Protein AF-A0A7Y2CQS2-F1 (afdb_monomer_lite)

Structure (mmCIF, N/CA/C/O backbone):
data_AF-A0A7Y2CQS2-F1
#
_entry.id   AF-A0A7Y2CQS2-F1
#
loop_
_atom_site.group_PDB
_atom_site.id
_atom_site.type_symbol
_atom_site.label_atom_id
_atom_site.label_alt_id
_atom_site.label_comp_id
_atom_site.label_asym_id
_atom_site.label_entity_id
_atom_site.label_seq_id
_atom_site.pdbx_PDB_ins_code
_atom_site.Cartn_x
_atom_site.Cartn_y
_atom_site.Cartn_z
_atom_site.occupancy
_atom_site.B_iso_or_equiv
_atom_site.auth_seq_id
_atom_site.auth_comp_id
_atom_site.auth_asym_id
_atom_site.auth_atom_id
_atom_site.pdbx_PDB_model_num
ATOM 1 N N . MET A 1 1 ? -44.447 -5.968 -53.934 1.00 40.19 1 MET A N 1
ATOM 2 C CA . MET A 1 1 ? -44.134 -6.907 -52.836 1.00 40.19 1 MET A CA 1
ATOM 3 C C . MET A 1 1 ? -42.682 -6.724 -52.415 1.00 40.19 1 MET A C 1
ATOM 5 O O . MET A 1 1 ? -41.789 -7.008 -53.199 1.00 40.19 1 MET A O 1
ATOM 9 N N . ARG A 1 2 ? -42.449 -6.184 -51.216 1.00 31.78 2 ARG A N 1
ATOM 10 C CA . ARG A 1 2 ? -41.145 -6.139 -50.532 1.00 31.78 2 ARG A CA 1
ATOM 11 C C . ARG A 1 2 ? -41.402 -6.533 -49.073 1.00 31.78 2 ARG A C 1
ATOM 13 O O . ARG A 1 2 ? -42.357 -5.999 -48.509 1.00 31.78 2 ARG A O 1
ATOM 20 N N . PRO A 1 3 ? -40.631 -7.456 -48.479 1.00 36.16 3 PRO A N 1
ATOM 21 C CA . PRO A 1 3 ? -40.880 -7.896 -47.116 1.00 36.16 3 PRO A CA 1
ATOM 22 C C . PRO A 1 3 ? -40.373 -6.872 -46.094 1.00 36.16 3 PRO A C 1
ATOM 24 O O . PRO A 1 3 ? -39.322 -6.251 -46.265 1.00 36.16 3 PRO A O 1
ATOM 27 N N . GLN A 1 4 ? -41.149 -6.729 -45.020 1.00 36.12 4 GLN A N 1
ATOM 28 C CA . GLN A 1 4 ? -40.742 -6.126 -43.758 1.00 36.12 4 GLN A CA 1
ATOM 29 C C . GLN A 1 4 ? -39.679 -7.008 -43.088 1.00 36.12 4 GLN A C 1
ATOM 31 O O . GLN A 1 4 ? -39.907 -8.193 -42.871 1.00 36.12 4 GLN A O 1
ATOM 36 N N . LEU A 1 5 ? -38.559 -6.410 -42.683 1.00 34.59 5 LEU A N 1
ATOM 37 C CA . LEU A 1 5 ? -37.755 -6.890 -41.557 1.00 34.59 5 LEU A CA 1
ATOM 38 C C . LEU A 1 5 ? -37.603 -5.728 -40.574 1.00 34.59 5 LEU A C 1
ATOM 40 O O . LEU A 1 5 ? -36.640 -4.962 -40.576 1.00 34.59 5 LEU A O 1
ATOM 44 N N . SER A 1 6 ? -38.656 -5.569 -39.778 1.00 35.66 6 SER A N 1
ATOM 45 C CA . SER A 1 6 ? -38.671 -4.837 -38.520 1.00 35.66 6 SER A CA 1
ATOM 46 C C . SER A 1 6 ? -38.000 -5.668 -37.429 1.00 35.66 6 SER A C 1
ATOM 48 O O . SER A 1 6 ? -38.284 -6.853 -37.300 1.00 35.66 6 SER A O 1
ATOM 50 N N . GLY A 1 7 ? -37.217 -5.006 -36.580 1.00 39.72 7 GLY A N 1
ATOM 51 C CA . GLY A 1 7 ? -36.779 -5.552 -35.296 1.00 39.72 7 GLY A CA 1
ATOM 52 C C . GLY A 1 7 ? -35.374 -6.144 -35.344 1.00 39.72 7 GLY A C 1
ATOM 53 O O . GLY A 1 7 ? -35.138 -7.106 -36.051 1.00 39.72 7 GLY A O 1
ATOM 54 N N . ILE A 1 8 ? -34.463 -5.520 -34.585 1.00 37.53 8 ILE A N 1
ATOM 55 C CA . ILE A 1 8 ? -33.151 -5.991 -34.066 1.00 37.53 8 ILE A CA 1
ATOM 56 C C . ILE A 1 8 ? -32.064 -4.898 -34.147 1.00 37.53 8 ILE A C 1
ATOM 58 O O . ILE A 1 8 ? -31.095 -4.942 -33.402 1.00 37.53 8 ILE A O 1
ATOM 62 N N . ARG A 1 9 ? -32.240 -3.807 -34.909 1.00 36.44 9 ARG A N 1
ATOM 63 C CA . ARG A 1 9 ? -31.242 -2.705 -34.953 1.00 36.44 9 ARG A CA 1
ATOM 64 C C . ARG A 1 9 ? -31.532 -1.473 -34.079 1.00 36.44 9 ARG A C 1
ATOM 66 O O . ARG A 1 9 ? -30.945 -0.420 -34.309 1.00 36.44 9 ARG A O 1
ATOM 73 N N . ARG A 1 10 ? -32.408 -1.566 -33.069 1.00 35.88 10 ARG A N 1
ATOM 74 C CA . ARG A 1 10 ? -32.739 -0.421 -32.184 1.00 35.88 10 ARG A CA 1
ATOM 75 C C . ARG A 1 10 ? -32.385 -0.572 -30.698 1.00 35.88 10 ARG A C 1
ATOM 77 O O . ARG A 1 10 ? -32.514 0.416 -29.988 1.00 35.88 10 ARG A O 1
ATOM 84 N N . SER A 1 11 ? -31.873 -1.710 -30.226 1.00 41.50 11 SER A N 1
ATOM 85 C CA . SER A 1 11 ? -31.517 -1.877 -28.800 1.00 41.50 11 SER A CA 1
ATOM 86 C C . SER A 1 11 ? -30.053 -1.567 -28.456 1.00 41.50 11 SER A C 1
ATOM 88 O O . SER A 1 11 ? -29.766 -1.239 -27.311 1.00 41.50 11 SER A O 1
ATOM 90 N N . ALA A 1 12 ? -29.123 -1.587 -29.418 1.00 35.59 12 ALA A N 1
ATOM 91 C CA . ALA A 1 12 ? -27.702 -1.342 -29.127 1.00 35.59 12 ALA A CA 1
ATOM 92 C C . ALA A 1 12 ? -27.314 0.154 -29.114 1.00 35.59 12 ALA A C 1
ATOM 94 O O . ALA A 1 12 ? -26.410 0.562 -28.391 1.00 35.59 12 ALA A O 1
ATOM 95 N N . LEU A 1 13 ? -28.029 1.001 -29.868 1.00 34.81 13 LEU A N 1
ATOM 96 C CA . LEU A 1 13 ? -27.710 2.432 -30.008 1.00 34.81 13 LEU A CA 1
ATOM 97 C C . LEU A 1 13 ? -28.415 3.344 -28.986 1.00 34.81 13 LEU A C 1
ATOM 99 O O . LEU A 1 13 ? -28.002 4.493 -28.824 1.00 34.81 13 LEU A O 1
ATOM 103 N N . SER A 1 14 ? -29.442 2.866 -28.267 1.00 34.31 14 SER A N 1
ATOM 104 C CA . SER A 1 14 ? -30.034 3.625 -27.150 1.00 34.31 14 SER A CA 1
ATOM 105 C C . SER A 1 14 ? -29.276 3.414 -25.834 1.00 34.31 14 SER A C 1
ATOM 107 O O . SER A 1 14 ? -29.192 4.345 -25.035 1.00 34.31 14 SER A O 1
ATOM 109 N N . ALA A 1 15 ? -28.639 2.251 -25.644 1.00 35.53 15 ALA A N 1
ATOM 110 C CA . ALA A 1 15 ? -27.816 1.964 -24.466 1.00 35.53 15 ALA A CA 1
ATOM 111 C C . ALA A 1 15 ? -26.518 2.797 -24.431 1.00 35.53 15 ALA A C 1
ATOM 113 O O . ALA A 1 15 ? -26.082 3.222 -23.365 1.00 35.53 15 ALA A O 1
ATOM 114 N N . GLN A 1 16 ? -25.943 3.133 -25.593 1.00 36.12 16 GLN A N 1
ATOM 115 C CA . GLN A 1 16 ? -24.739 3.974 -25.673 1.00 36.12 16 GLN A CA 1
ATOM 116 C C . GLN A 1 16 ? -25.007 5.484 -25.547 1.00 36.12 16 GLN A C 1
ATOM 118 O O . GLN A 1 16 ? -24.094 6.240 -25.217 1.00 36.12 16 GLN A O 1
ATOM 123 N N . ARG A 1 17 ? -26.243 5.958 -25.757 1.00 33.34 17 ARG A N 1
ATOM 124 C CA . ARG A 1 17 ? -26.565 7.397 -25.667 1.00 33.34 17 ARG A CA 1
ATOM 125 C C . ARG A 1 17 ? -26.914 7.886 -24.259 1.00 33.34 17 ARG A C 1
ATOM 127 O O . ARG A 1 17 ? -26.879 9.094 -24.036 1.00 33.34 17 ARG A O 1
ATOM 134 N N . HIS A 1 18 ? -27.158 6.990 -23.301 1.00 34.00 18 HIS A N 1
ATOM 135 C CA . HIS A 1 18 ? -27.364 7.370 -21.896 1.00 34.00 18 HIS A CA 1
ATOM 136 C C . HIS A 1 18 ? -26.084 7.413 -21.048 1.00 34.00 18 HIS A C 1
ATOM 138 O O . HIS A 1 18 ? -26.106 7.989 -19.965 1.00 34.00 18 HIS A O 1
ATOM 144 N N . LEU A 1 19 ? -24.952 6.916 -21.557 1.00 34.59 19 LEU A N 1
ATOM 145 C CA . LEU A 1 19 ? -23.660 6.956 -20.854 1.00 34.59 19 LEU A CA 1
ATOM 146 C C . LEU A 1 19 ? -22.813 8.210 -21.154 1.00 34.59 19 LEU A C 1
ATOM 148 O O . LEU A 1 19 ? -21.749 8.385 -20.569 1.00 34.59 19 LEU A O 1
ATOM 152 N N . LEU A 1 20 ? -23.282 9.121 -22.017 1.00 36.12 20 LEU A N 1
ATOM 153 C CA . LEU A 1 20 ? -22.499 10.272 -22.502 1.00 36.12 20 LEU A CA 1
ATOM 154 C C . LEU A 1 20 ? -23.020 11.652 -22.073 1.00 36.12 20 LEU A C 1
ATOM 156 O O . LEU A 1 20 ? -22.776 12.652 -22.747 1.00 36.12 20 LEU A O 1
ATOM 160 N N . ARG A 1 21 ? -23.691 11.748 -20.920 1.00 34.69 21 ARG A N 1
ATOM 161 C CA . ARG A 1 21 ? -23.929 13.037 -20.245 1.00 34.69 21 ARG A CA 1
ATOM 162 C C . ARG A 1 21 ? -23.807 12.909 -18.730 1.00 34.69 21 ARG A C 1
ATOM 164 O O . ARG A 1 21 ? -24.767 13.125 -17.999 1.00 34.69 21 ARG A O 1
ATOM 171 N N . LEU A 1 22 ? -22.607 12.594 -18.251 1.00 34.97 22 LEU A N 1
ATOM 172 C CA . LEU A 1 22 ? -22.227 12.977 -16.893 1.00 34.97 22 LEU A CA 1
ATOM 173 C C . LEU A 1 22 ? -21.491 14.321 -16.980 1.00 34.97 22 LEU A C 1
ATOM 175 O O . LEU A 1 22 ? -20.470 14.403 -17.666 1.00 34.97 22 LEU A O 1
ATOM 179 N N . PRO A 1 23 ? -22.014 15.394 -16.360 1.00 34.06 23 PRO A N 1
ATOM 180 C CA . PRO A 1 23 ? -21.370 16.695 -16.411 1.00 34.06 23 PRO A CA 1
ATOM 181 C C . PRO A 1 23 ? -19.990 16.608 -15.752 1.00 34.06 23 PRO A C 1
ATOM 183 O O . PRO A 1 23 ? -19.845 16.151 -14.615 1.00 34.06 23 PRO A O 1
ATOM 186 N N . LYS A 1 24 ? -18.972 17.050 -16.495 1.00 37.94 24 LYS A N 1
ATOM 187 C CA . LYS A 1 24 ? -17.645 17.345 -15.961 1.00 37.94 24 LYS A CA 1
ATOM 188 C C . LYS A 1 24 ? -17.775 18.506 -14.967 1.00 37.94 24 LYS A C 1
ATOM 190 O O . LYS A 1 24 ? -18.330 19.542 -15.307 1.00 37.94 24 LYS A O 1
ATOM 195 N N . VAL A 1 25 ? -17.169 18.312 -13.794 1.00 37.25 25 VAL A N 1
ATOM 196 C CA . VAL A 1 25 ? -16.905 19.302 -12.734 1.00 37.25 25 VAL A CA 1
ATOM 197 C C . VAL A 1 25 ? -18.125 19.702 -11.885 1.00 37.25 25 VAL A C 1
ATOM 199 O O . VAL A 1 25 ? -19.074 20.311 -12.358 1.00 37.25 25 VAL A O 1
ATOM 202 N N . GLY A 1 26 ? -18.055 19.404 -10.578 1.00 33.03 26 GLY A N 1
ATOM 203 C CA . GLY A 1 26 ? -18.809 20.155 -9.565 1.00 33.03 26 GLY A CA 1
ATOM 204 C C . GLY A 1 26 ? -19.913 19.441 -8.779 1.00 33.03 26 GLY A C 1
ATOM 205 O O . GLY A 1 26 ? -20.746 20.133 -8.195 1.00 33.03 26 GLY A O 1
ATOM 206 N N . ARG A 1 27 ? -19.958 18.101 -8.671 1.00 41.16 27 ARG A N 1
ATOM 207 C CA . ARG A 1 27 ? -20.806 17.495 -7.621 1.00 41.16 27 ARG A CA 1
ATOM 208 C C . ARG A 1 27 ? -20.240 17.871 -6.250 1.00 41.16 27 ARG A C 1
ATOM 210 O O . ARG A 1 27 ? -19.247 17.303 -5.804 1.00 41.16 27 ARG A O 1
ATOM 217 N N . ARG A 1 28 ? -20.892 18.842 -5.598 1.00 40.78 28 ARG A N 1
ATOM 218 C CA . ARG A 1 28 ? -20.781 19.121 -4.162 1.00 40.78 28 ARG A CA 1
ATOM 219 C C . ARG A 1 28 ? -20.744 17.796 -3.396 1.00 40.78 28 ARG A C 1
ATOM 221 O O . ARG A 1 28 ? -21.720 17.042 -3.410 1.00 40.78 28 ARG A O 1
ATOM 228 N N . LEU A 1 29 ? -19.622 17.546 -2.728 1.00 53.69 29 LEU A N 1
ATOM 229 C CA . LEU A 1 29 ? -19.457 16.503 -1.720 1.00 53.69 29 LEU A CA 1
ATOM 230 C C . LEU A 1 29 ? -20.453 16.799 -0.591 1.00 53.69 29 LEU A C 1
ATOM 232 O O . LEU A 1 29 ? -20.190 17.656 0.242 1.00 53.69 29 LEU A O 1
ATOM 236 N N . SER A 1 30 ? -21.643 16.201 -0.628 1.00 52.16 30 SER A N 1
ATOM 237 C CA . SER A 1 30 ? -22.785 16.682 0.171 1.00 52.16 30 SER A CA 1
ATOM 238 C C . SER A 1 30 ? -23.306 15.686 1.201 1.00 52.16 30 SER A C 1
ATOM 240 O O . SER A 1 30 ? -24.233 16.022 1.931 1.00 52.16 30 SER A O 1
ATOM 242 N N . ARG A 1 31 ? -22.724 14.486 1.314 1.00 60.06 31 ARG A N 1
ATOM 243 C CA . ARG A 1 31 ? -23.121 13.528 2.352 1.00 60.06 31 ARG A CA 1
ATOM 244 C C . ARG A 1 31 ? -21.911 12.980 3.111 1.00 60.06 31 ARG A C 1
ATOM 246 O O . ARG A 1 31 ? -20.955 12.550 2.460 1.00 60.06 31 ARG A O 1
ATOM 253 N N . PRO A 1 32 ? -21.947 12.994 4.457 1.00 64.69 32 PRO A N 1
ATOM 254 C CA . PRO A 1 32 ? -21.008 12.241 5.275 1.00 64.69 32 PRO A CA 1
ATOM 255 C C . PRO A 1 32 ? -20.981 10.779 4.829 1.00 64.69 32 PRO A C 1
ATOM 257 O O . PRO A 1 32 ? -22.023 10.207 4.496 1.00 64.69 32 PRO A O 1
ATOM 260 N N . LEU A 1 33 ? -19.794 10.178 4.818 1.00 72.00 33 LEU A N 1
ATOM 261 C CA . LEU A 1 33 ? -19.676 8.740 4.616 1.00 72.00 33 LEU A CA 1
ATOM 262 C C . LEU A 1 33 ? -20.206 8.047 5.878 1.00 72.00 33 LEU A C 1
ATOM 264 O O . LEU A 1 33 ? -19.566 8.105 6.927 1.00 72.00 33 LEU A O 1
ATOM 268 N N . VAL A 1 34 ? -21.372 7.407 5.776 1.00 67.88 34 VAL A N 1
ATOM 269 C CA . VAL A 1 34 ? -21.851 6.472 6.802 1.00 67.88 34 VAL A CA 1
ATOM 270 C C . VAL A 1 34 ? -21.139 5.149 6.554 1.00 67.88 34 VAL A C 1
ATOM 272 O O . VAL A 1 34 ? -21.641 4.292 5.830 1.00 67.88 34 VAL A O 1
ATOM 275 N N . ASP A 1 35 ? -19.925 5.033 7.086 1.00 66.56 35 ASP A N 1
ATOM 276 C CA . ASP A 1 35 ? -19.134 3.818 6.946 1.00 66.56 35 ASP A CA 1
ATOM 277 C C . ASP A 1 35 ? -19.503 2.799 8.033 1.00 66.56 35 ASP A C 1
ATOM 279 O O . ASP A 1 35 ? -19.474 3.113 9.222 1.00 66.56 35 ASP A O 1
ATOM 283 N N . ARG A 1 36 ? -19.858 1.584 7.606 1.00 72.62 36 ARG A N 1
ATOM 284 C CA . ARG A 1 36 ? -20.086 0.407 8.465 1.00 72.62 36 ARG A CA 1
ATOM 285 C C . ARG A 1 36 ? -19.092 -0.719 8.176 1.00 72.62 36 ARG A C 1
ATOM 287 O O . ARG A 1 36 ? -19.230 -1.806 8.726 1.00 72.62 36 ARG A O 1
ATOM 294 N N . SER A 1 37 ? -18.131 -0.476 7.288 1.00 80.81 37 SER A N 1
ATOM 295 C CA . SER A 1 37 ? -17.015 -1.369 7.015 1.00 80.81 37 SER A CA 1
ATOM 296 C C . SER A 1 37 ? -16.303 -1.728 8.322 1.00 80.81 37 SER A C 1
ATOM 298 O O . SER A 1 37 ? -16.136 -0.839 9.158 1.00 80.81 37 SER A O 1
ATOM 300 N N . PRO A 1 38 ? -15.844 -2.974 8.522 1.00 86.19 38 PRO A N 1
ATOM 301 C CA . PRO A 1 38 ? -14.907 -3.317 9.592 1.00 86.19 38 PRO A CA 1
ATOM 302 C C . PRO A 1 38 ? -13.451 -2.954 9.236 1.00 86.19 38 PRO A C 1
ATOM 304 O O . PRO A 1 38 ? -12.565 -3.025 10.083 1.00 86.19 38 PRO A O 1
ATOM 307 N N . TYR A 1 39 ? -13.183 -2.558 7.990 1.00 92.94 39 TYR A N 1
ATOM 308 C CA . TYR A 1 39 ? -11.839 -2.316 7.481 1.00 92.94 39 TYR A CA 1
ATOM 309 C C . TYR A 1 39 ? -11.380 -0.881 7.762 1.00 92.94 39 TYR A C 1
ATOM 311 O O . TYR A 1 39 ? -12.031 0.097 7.380 1.00 92.94 39 TYR A O 1
ATOM 319 N N . ARG A 1 40 ? -10.243 -0.746 8.449 1.00 93.88 40 ARG A N 1
ATOM 320 C CA . ARG A 1 40 ? -9.670 0.546 8.876 1.00 93.88 40 ARG A CA 1
ATOM 321 C C . ARG A 1 40 ? -8.343 0.872 8.192 1.00 93.88 40 ARG A C 1
ATOM 323 O O . ARG A 1 40 ? -7.941 2.032 8.154 1.00 93.88 40 ARG A O 1
ATOM 330 N N . ILE A 1 41 ? -7.693 -0.133 7.612 1.00 95.81 41 ILE A N 1
ATOM 331 C CA . ILE A 1 41 ? -6.347 -0.040 7.050 1.00 95.81 41 ILE A CA 1
ATOM 332 C C . ILE A 1 41 ? -6.427 -0.336 5.555 1.00 95.81 41 ILE A C 1
ATOM 334 O O . ILE A 1 41 ? -6.910 -1.393 5.151 1.00 95.81 41 ILE A O 1
ATOM 338 N N . TYR A 1 42 ? -5.958 0.608 4.744 1.00 94.94 42 TYR A N 1
ATOM 339 C CA . TYR A 1 42 ? -5.921 0.502 3.291 1.00 94.94 42 TYR A CA 1
ATOM 340 C C . TYR A 1 42 ? -4.468 0.565 2.832 1.00 94.94 42 TYR A C 1
ATOM 342 O O . TYR A 1 42 ? -3.807 1.586 3.018 1.00 94.94 42 TYR A O 1
ATOM 350 N N . ALA A 1 43 ? -3.986 -0.508 2.220 1.00 94.12 43 ALA A N 1
ATOM 351 C CA . ALA A 1 43 ? -2.697 -0.568 1.554 1.00 94.12 43 ALA A CA 1
ATOM 352 C C . ALA A 1 43 ? -2.875 -0.214 0.077 1.00 94.12 43 ALA A C 1
ATOM 354 O O . ALA A 1 43 ? -3.787 -0.701 -0.582 1.00 94.12 43 ALA A O 1
ATOM 355 N N . ALA A 1 44 ? -2.011 0.622 -0.473 1.00 89.12 44 ALA A N 1
ATOM 356 C CA . ALA A 1 44 ? -2.032 0.987 -1.881 1.00 89.12 44 ALA A CA 1
ATOM 357 C C . ALA A 1 44 ? -0.616 1.246 -2.383 1.00 89.12 44 ALA A C 1
ATOM 359 O O . ALA A 1 44 ? 0.335 1.091 -1.630 1.00 89.12 44 ALA A O 1
ATOM 360 N N . ARG A 1 45 ? -0.483 1.670 -3.645 1.00 78.94 45 ARG A N 1
ATOM 361 C CA . ARG A 1 45 ? 0.803 2.007 -4.281 1.00 78.94 45 ARG A CA 1
ATOM 362 C C . ARG A 1 45 ? 0.900 3.432 -4.825 1.00 78.94 45 ARG A C 1
ATOM 364 O O . ARG A 1 45 ? 1.729 3.731 -5.680 1.00 78.94 45 ARG A O 1
ATOM 371 N N . GLY A 1 46 ? 0.059 4.330 -4.313 1.00 68.06 46 GLY A N 1
ATOM 372 C CA . GLY A 1 46 ? -0.048 5.697 -4.823 1.00 68.06 46 GLY A CA 1
ATOM 373 C C . GLY A 1 46 ? -0.950 5.818 -6.055 1.00 68.06 46 GLY A C 1
ATOM 374 O O . GLY A 1 46 ? -1.656 4.890 -6.444 1.00 68.06 46 GLY A O 1
ATOM 375 N N . GLY A 1 47 ? -0.971 7.008 -6.656 1.00 70.56 47 GLY A N 1
ATOM 376 C CA . GLY A 1 47 ? -1.776 7.289 -7.845 1.00 70.56 47 GLY A CA 1
ATOM 377 C C . GLY A 1 47 ? -3.251 7.609 -7.572 1.00 70.56 47 GLY A C 1
ATOM 378 O O . GLY A 1 47 ? -3.655 8.005 -6.474 1.00 70.56 47 GLY A O 1
ATOM 379 N N . THR A 1 48 ? -4.062 7.521 -8.629 1.00 66.88 48 THR A N 1
ATOM 380 C CA . THR A 1 48 ? -5.452 8.005 -8.629 1.00 66.88 48 THR A CA 1
ATOM 381 C C . THR A 1 48 ? -6.353 7.201 -7.690 1.00 66.88 48 THR A C 1
ATOM 383 O O . THR A 1 48 ? -7.148 7.809 -6.976 1.00 66.88 48 THR A O 1
ATOM 386 N N . GLY A 1 49 ? -6.194 5.873 -7.633 1.00 68.88 49 GLY A N 1
ATOM 387 C CA . GLY A 1 49 ? -6.983 4.995 -6.763 1.00 68.88 49 GLY A CA 1
ATOM 388 C C . GLY A 1 49 ? -6.826 5.342 -5.284 1.00 68.88 49 GLY A C 1
ATOM 389 O O . GLY A 1 49 ? -7.800 5.711 -4.633 1.00 68.88 49 GLY A O 1
ATOM 390 N N . SER A 1 50 ? -5.597 5.355 -4.760 1.00 75.94 50 SER A N 1
ATOM 391 C CA . SER A 1 50 ? -5.376 5.680 -3.344 1.00 75.94 50 SER A CA 1
ATOM 392 C C . SER A 1 50 ? -5.731 7.124 -2.990 1.00 75.94 50 SER A C 1
ATOM 394 O O . SER A 1 50 ? -6.242 7.386 -1.902 1.00 75.94 50 SER A O 1
ATOM 396 N N . SER A 1 51 ? -5.560 8.065 -3.926 1.00 77.69 51 SER A N 1
ATOM 397 C CA . SER A 1 51 ? -5.999 9.457 -3.753 1.00 77.69 51 SER A CA 1
ATOM 398 C C . SER A 1 51 ? -7.524 9.579 -3.675 1.00 77.69 51 SER A C 1
ATOM 400 O O . SER A 1 51 ? -8.045 10.359 -2.875 1.00 77.69 51 SER A O 1
ATOM 402 N N . GLN A 1 52 ? -8.258 8.812 -4.488 1.00 77.75 52 GLN A N 1
ATOM 403 C CA . GLN A 1 52 ? -9.718 8.757 -4.436 1.00 77.75 52 GLN A CA 1
ATOM 404 C C . GLN A 1 52 ? -10.202 8.098 -3.142 1.00 77.75 52 GLN A C 1
ATOM 406 O O . GLN A 1 52 ? -11.056 8.691 -2.483 1.00 77.75 52 GLN A O 1
ATOM 411 N N . THR A 1 53 ? -9.611 6.970 -2.730 1.00 82.75 53 THR A N 1
ATOM 412 C CA . THR A 1 53 ? -9.909 6.320 -1.442 1.00 82.75 53 THR A CA 1
ATOM 413 C C . THR A 1 53 ? -9.677 7.282 -0.283 1.00 82.75 53 THR A C 1
ATOM 415 O O . THR A 1 53 ? -10.590 7.548 0.493 1.00 82.75 53 THR A O 1
ATOM 418 N N . ALA A 1 54 ? -8.499 7.910 -0.214 1.00 83.62 54 ALA A N 1
ATOM 419 C CA . ALA A 1 54 ? -8.177 8.901 0.809 1.00 83.62 54 ALA A CA 1
ATOM 420 C C . ALA A 1 54 ? -9.183 10.064 0.828 1.00 83.62 54 ALA A C 1
ATOM 422 O O . ALA A 1 54 ? -9.619 10.504 1.892 1.00 83.62 54 ALA A O 1
ATOM 423 N N . ARG A 1 55 ? -9.595 10.558 -0.346 1.00 83.19 55 ARG A N 1
ATOM 424 C CA . ARG A 1 55 ? -10.601 11.622 -0.470 1.00 83.19 55 ARG A CA 1
ATOM 425 C C . ARG A 1 55 ? -11.981 11.184 0.028 1.00 83.19 55 ARG A C 1
ATOM 427 O O . ARG A 1 55 ? -12.667 12.000 0.639 1.00 83.19 55 ARG A O 1
ATOM 434 N N . VAL A 1 56 ? -12.404 9.950 -0.245 1.00 81.69 56 VAL A N 1
ATOM 435 C CA . VAL A 1 56 ? -13.687 9.411 0.237 1.00 81.69 56 VAL A CA 1
ATOM 436 C C . VAL A 1 56 ? -13.636 9.202 1.749 1.00 81.69 56 VAL A C 1
ATOM 438 O O . VAL A 1 56 ? -14.499 9.719 2.455 1.00 81.69 56 VAL A O 1
ATOM 441 N N . LEU A 1 57 ? -12.584 8.563 2.263 1.00 84.75 57 LEU A N 1
ATOM 442 C CA . LEU A 1 57 ? -12.408 8.314 3.696 1.00 84.75 57 LEU A CA 1
ATOM 443 C C . LEU A 1 57 ? -12.297 9.612 4.505 1.00 84.75 57 LEU A C 1
ATOM 445 O O . LEU A 1 57 ? -12.838 9.692 5.605 1.00 84.75 57 LEU A O 1
ATOM 449 N N . ARG A 1 58 ? -11.692 10.677 3.962 1.00 84.31 58 ARG A N 1
ATOM 450 C CA . ARG A 1 58 ? -11.665 12.006 4.606 1.00 84.31 58 ARG A CA 1
ATOM 451 C C . ARG A 1 58 ? -13.053 12.602 4.850 1.00 84.31 58 ARG A C 1
ATOM 453 O O . ARG A 1 58 ? -13.194 13.394 5.775 1.00 84.31 58 ARG A O 1
ATOM 460 N N . ARG A 1 59 ? -14.089 12.192 4.107 1.00 81.50 59 ARG A N 1
ATOM 461 C CA . ARG A 1 59 ? -15.483 12.623 4.356 1.00 81.50 59 ARG A CA 1
ATOM 462 C C . ARG A 1 59 ? -16.036 12.106 5.681 1.00 81.50 59 ARG A C 1
ATOM 464 O O . ARG A 1 59 ? -17.034 12.634 6.155 1.00 81.50 59 ARG A O 1
ATOM 471 N N . SER A 1 60 ? -15.405 11.08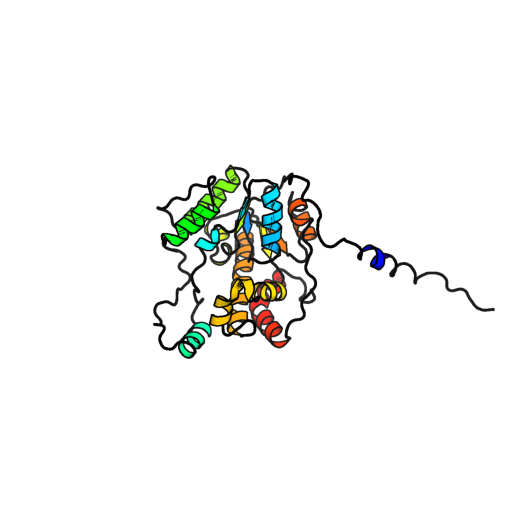8 6.267 1.00 77.75 60 SER A N 1
ATOM 472 C CA . SER A 1 60 ? -15.719 10.627 7.621 1.00 77.75 60 SER A CA 1
ATOM 473 C C . SER A 1 60 ? -15.143 11.538 8.712 1.00 77.75 60 SER A C 1
ATOM 475 O O . SER A 1 60 ? -15.493 11.379 9.873 1.00 77.75 60 SER A O 1
ATOM 477 N N . GLY A 1 61 ? -14.207 12.435 8.372 1.00 78.50 61 GLY A N 1
ATOM 478 C CA . GLY A 1 61 ? -13.442 13.224 9.338 1.00 78.50 61 GLY A CA 1
ATOM 479 C C . GLY A 1 61 ? -12.359 12.438 10.087 1.00 78.50 61 GLY A C 1
ATOM 480 O O . GLY A 1 61 ? -11.630 13.034 10.873 1.00 78.50 61 GLY A O 1
ATOM 481 N N . ARG A 1 62 ? -12.190 11.130 9.847 1.00 82.56 62 ARG A N 1
ATOM 482 C CA . ARG A 1 62 ? -11.381 10.223 10.689 1.00 82.56 62 ARG A CA 1
ATOM 483 C C . ARG A 1 62 ? -10.138 9.632 10.008 1.00 82.56 62 ARG A C 1
ATOM 485 O O . ARG A 1 62 ? -9.464 8.800 10.599 1.00 82.56 62 ARG A O 1
ATOM 492 N N . ALA A 1 63 ? -9.803 10.055 8.792 1.00 82.50 63 ALA A N 1
ATOM 493 C CA . ALA A 1 63 ? -8.744 9.421 8.002 1.00 82.50 63 ALA A CA 1
ATOM 494 C C . ALA A 1 63 ? -7.359 10.085 8.134 1.00 82.50 63 ALA A C 1
ATOM 496 O O . ALA A 1 63 ? -7.242 11.299 7.957 1.00 82.50 63 ALA A O 1
ATOM 497 N N . PHE A 1 64 ? -6.319 9.271 8.320 1.00 80.62 64 PHE A N 1
ATOM 498 C CA . PHE A 1 64 ? -4.911 9.595 8.077 1.00 80.62 64 PHE A CA 1
ATOM 499 C C . PHE A 1 64 ? -4.509 9.182 6.668 1.00 80.62 64 PHE A 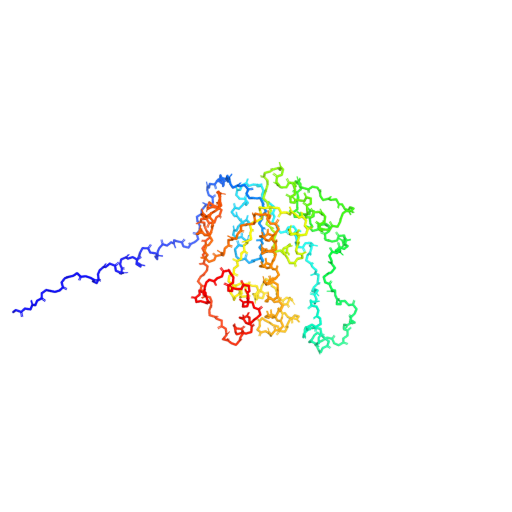C 1
ATOM 501 O O . PHE A 1 64 ? -5.003 8.193 6.121 1.00 80.62 64 PHE A O 1
ATOM 508 N N . VAL A 1 65 ? -3.605 9.945 6.057 1.00 78.56 65 VAL A N 1
ATOM 509 C CA . VAL A 1 65 ? -3.230 9.734 4.658 1.00 78.56 65 VAL A CA 1
ATOM 510 C C . VAL A 1 65 ? -1.723 9.837 4.499 1.00 78.56 65 VAL A C 1
ATOM 512 O O . VAL A 1 65 ? -1.163 10.915 4.691 1.00 78.56 65 VAL A O 1
ATOM 515 N N . ARG A 1 66 ? -1.113 8.735 4.048 1.00 80.75 66 ARG A N 1
ATOM 516 C CA . ARG A 1 66 ? 0.314 8.605 3.726 1.00 80.75 66 ARG A CA 1
ATOM 517 C C . ARG A 1 66 ? 1.297 8.910 4.877 1.00 80.75 66 ARG A C 1
ATOM 519 O O . ARG A 1 66 ? 2.276 9.618 4.630 1.00 80.75 66 ARG A O 1
ATOM 526 N N . PRO A 1 67 ? 1.071 8.433 6.117 1.00 83.88 67 PRO A N 1
ATOM 527 C CA . PRO A 1 67 ? 2.080 8.543 7.177 1.00 83.88 67 PRO A CA 1
ATOM 528 C C . PRO A 1 67 ? 3.342 7.712 6.873 1.00 83.88 67 PRO A C 1
ATOM 530 O O . PRO A 1 67 ? 4.429 8.030 7.332 1.00 83.88 67 PRO A O 1
ATOM 533 N N . ASP A 1 68 ? 3.222 6.694 6.024 1.00 80.00 68 ASP A N 1
ATOM 534 C CA . ASP A 1 68 ? 4.275 5.763 5.616 1.00 80.00 68 ASP A CA 1
ATOM 535 C C . ASP A 1 68 ? 5.270 6.303 4.585 1.00 80.00 68 ASP A C 1
ATOM 537 O O . ASP A 1 68 ? 6.224 5.616 4.233 1.00 80.00 68 ASP A O 1
ATOM 541 N N . VAL A 1 69 ? 5.095 7.538 4.106 1.00 73.19 69 VAL A N 1
ATOM 542 C CA . VAL A 1 69 ? 6.137 8.209 3.306 1.00 73.19 69 VAL A CA 1
ATOM 543 C C . VAL A 1 69 ? 7.434 8.344 4.111 1.00 73.19 69 VAL A C 1
ATOM 545 O O . VAL A 1 69 ? 8.505 8.259 3.525 1.00 73.19 69 VAL A O 1
ATOM 548 N N . ALA A 1 70 ? 7.335 8.455 5.440 1.00 68.69 70 ALA A N 1
ATOM 549 C CA . ALA A 1 70 ? 8.473 8.446 6.359 1.00 68.69 70 ALA A CA 1
ATOM 550 C C . ALA A 1 70 ? 9.224 7.104 6.420 1.00 68.69 70 ALA A C 1
ATOM 552 O O . ALA A 1 70 ? 10.331 7.044 6.939 1.00 68.69 70 ALA A O 1
ATOM 553 N N . TRP A 1 71 ? 8.615 6.022 5.930 1.00 68.81 71 TRP A N 1
ATOM 554 C CA . TRP A 1 71 ? 9.193 4.678 5.941 1.00 68.81 71 TRP A CA 1
ATOM 555 C C . TRP A 1 71 ? 9.724 4.258 4.573 1.00 68.81 71 TRP A C 1
ATOM 557 O O . TRP A 1 71 ? 10.204 3.143 4.387 1.00 68.81 71 TRP A O 1
ATOM 567 N N . MET A 1 72 ? 9.610 5.141 3.579 1.00 60.78 72 MET A N 1
ATOM 568 C CA . MET A 1 72 ? 10.135 4.843 2.265 1.00 60.78 72 MET A CA 1
ATOM 569 C C . MET A 1 72 ? 11.656 5.031 2.292 1.00 60.78 72 MET A C 1
ATOM 571 O O . MET A 1 72 ? 12.108 6.136 2.594 1.00 60.78 72 MET A O 1
ATOM 575 N N . PRO A 1 73 ? 12.447 4.003 1.944 1.00 48.75 73 PRO A N 1
ATOM 576 C CA . PRO A 1 73 ? 13.878 4.184 1.789 1.00 48.75 73 PRO A CA 1
ATOM 577 C C . PRO A 1 73 ? 14.164 5.266 0.733 1.00 48.75 73 PRO A C 1
ATOM 579 O O . PRO A 1 73 ? 13.508 5.226 -0.322 1.00 48.75 73 PRO A O 1
ATOM 582 N N . PRO A 1 74 ? 15.131 6.194 0.928 1.00 48.03 74 PRO A N 1
ATOM 583 C CA . PRO A 1 74 ? 15.817 6.774 -0.226 1.00 48.03 74 PRO A CA 1
ATOM 584 C C . PRO A 1 74 ? 16.317 5.607 -1.084 1.00 48.03 74 PRO A C 1
ATOM 586 O O . PRO A 1 74 ? 16.731 4.595 -0.531 1.00 48.03 74 PRO A O 1
ATOM 589 N N . TYR A 1 75 ? 16.138 5.703 -2.403 1.00 45.41 75 TYR A N 1
ATOM 590 C CA . TYR A 1 75 ? 16.287 4.632 -3.402 1.00 45.41 75 TYR A CA 1
ATOM 591 C C . TYR A 1 75 ? 17.174 3.451 -2.974 1.00 45.41 75 TYR A C 1
ATOM 593 O O . TYR A 1 75 ? 18.361 3.408 -3.257 1.00 45.41 75 TYR A O 1
ATOM 601 N N . ALA A 1 76 ? 16.564 2.472 -2.307 1.00 36.72 76 ALA A N 1
ATOM 602 C CA . ALA A 1 76 ? 17.203 1.210 -1.980 1.00 36.72 76 ALA A CA 1
ATOM 603 C C . ALA A 1 76 ? 17.127 0.309 -3.215 1.00 36.72 76 ALA A C 1
ATOM 605 O O . ALA A 1 76 ? 16.031 -0.134 -3.580 1.00 36.72 76 ALA A O 1
ATOM 606 N N . ASP A 1 77 ? 18.273 0.117 -3.871 1.00 37.19 77 ASP A N 1
ATOM 607 C CA . ASP A 1 77 ? 18.492 -0.872 -4.925 1.00 37.19 77 ASP A CA 1
ATOM 608 C C . ASP A 1 77 ? 18.230 -2.273 -4.348 1.00 37.19 77 ASP A C 1
ATOM 610 O O . ASP A 1 77 ? 18.932 -2.738 -3.445 1.00 37.19 77 ASP A O 1
ATOM 614 N N . PRO A 1 78 ? 17.193 -2.966 -4.819 1.00 34.44 78 PRO A N 1
ATOM 615 C CA . PRO A 1 78 ? 16.947 -4.335 -4.433 1.00 34.44 78 PRO A CA 1
ATOM 616 C C . PRO A 1 78 ? 17.894 -5.229 -5.234 1.00 34.44 78 PRO A C 1
ATOM 618 O O . PRO A 1 78 ? 17.573 -5.676 -6.329 1.00 34.44 78 PRO A O 1
ATOM 621 N N . ALA A 1 79 ? 19.045 -5.507 -4.626 1.00 34.06 79 ALA A N 1
ATOM 622 C CA . ALA A 1 79 ? 19.979 -6.560 -5.004 1.00 34.06 79 ALA A CA 1
ATOM 623 C C . ALA A 1 79 ? 20.578 -6.439 -6.417 1.00 34.06 79 ALA A C 1
ATOM 625 O O . ALA A 1 79 ? 20.169 -7.146 -7.334 1.00 34.06 79 ALA A O 1
ATOM 626 N N . GLY A 1 80 ? 21.631 -5.626 -6.562 1.00 41.38 80 GLY A N 1
ATOM 627 C CA . GLY A 1 80 ? 22.640 -5.798 -7.618 1.00 41.38 80 GLY A CA 1
ATOM 628 C C . GLY A 1 80 ? 22.089 -5.811 -9.045 1.00 41.38 80 GLY A C 1
ATOM 629 O O . GLY A 1 80 ? 22.664 -6.456 -9.923 1.00 41.38 80 GLY A O 1
ATOM 630 N N . SER A 1 81 ? 20.962 -5.141 -9.273 1.00 40.78 81 SER A N 1
ATOM 631 C CA . SER A 1 81 ? 20.354 -5.030 -10.591 1.00 40.78 81 SER A CA 1
ATOM 632 C C . SER A 1 81 ? 20.988 -3.864 -11.355 1.00 40.78 81 SER A C 1
ATOM 634 O O . SER A 1 81 ? 21.625 -2.995 -10.761 1.00 40.78 81 SER A O 1
ATOM 636 N N . LEU A 1 82 ? 20.821 -3.843 -12.680 1.00 40.75 82 LEU A N 1
ATOM 637 C CA . LEU A 1 82 ? 21.327 -2.859 -13.658 1.00 40.75 82 LEU A CA 1
ATOM 638 C C . LEU A 1 82 ? 21.326 -1.373 -13.226 1.00 40.75 82 LEU A C 1
ATOM 640 O O . LEU A 1 82 ? 22.032 -0.563 -13.820 1.00 40.75 82 LEU A O 1
ATOM 644 N N . LEU A 1 83 ? 20.565 -1.000 -12.199 1.00 42.38 83 LEU A N 1
ATOM 645 C CA . LEU A 1 83 ? 20.498 0.336 -11.627 1.00 42.38 83 LEU A CA 1
ATOM 646 C C . LEU A 1 83 ? 21.823 0.827 -11.012 1.00 42.38 83 LEU A C 1
ATOM 648 O O . LEU A 1 83 ? 22.212 1.962 -11.279 1.00 42.38 83 LEU A O 1
ATOM 652 N N . ALA A 1 84 ? 22.539 -0.003 -10.243 1.00 43.06 84 ALA A N 1
ATOM 653 C CA . ALA A 1 84 ? 23.8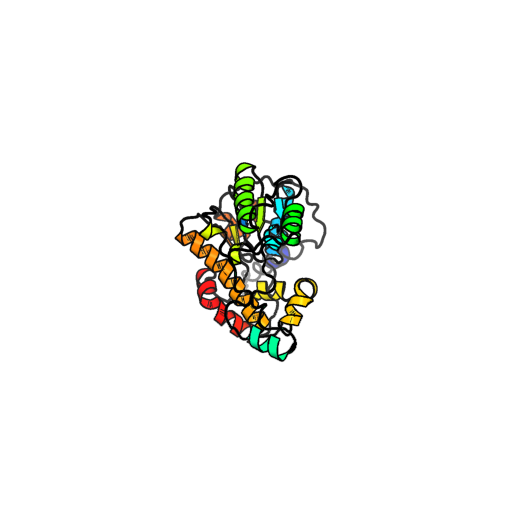36 0.382 -9.666 1.00 43.06 84 ALA A CA 1
ATOM 654 C C . ALA A 1 84 ? 24.910 0.579 -10.753 1.00 43.06 84 ALA A C 1
ATOM 656 O O . ALA A 1 84 ? 25.727 1.496 -10.670 1.00 43.06 84 ALA A O 1
ATOM 657 N N . ALA A 1 85 ? 24.865 -0.244 -11.807 1.00 45.19 85 ALA A N 1
ATOM 658 C CA . ALA A 1 85 ? 25.744 -0.124 -12.967 1.00 45.19 85 ALA A CA 1
ATOM 659 C C . ALA A 1 85 ? 25.453 1.153 -13.777 1.00 45.19 85 ALA A C 1
ATOM 661 O O . ALA A 1 85 ? 26.378 1.896 -14.092 1.00 45.19 85 ALA A O 1
ATOM 662 N N . ASN A 1 86 ? 24.176 1.462 -14.029 1.00 44.31 86 ASN A N 1
ATOM 663 C CA . ASN A 1 86 ? 23.771 2.670 -14.755 1.00 44.31 86 ASN A CA 1
ATOM 664 C C . ASN A 1 86 ? 24.049 3.960 -13.960 1.00 44.31 86 ASN A C 1
ATOM 666 O O . ASN A 1 86 ? 24.448 4.962 -14.545 1.00 44.31 86 ASN A O 1
ATOM 670 N N . LEU A 1 87 ? 23.878 3.955 -12.631 1.00 42.53 87 LEU A N 1
ATOM 671 C CA . LEU A 1 87 ? 24.208 5.105 -11.776 1.00 42.53 87 LEU A CA 1
ATOM 672 C C . LEU A 1 87 ? 25.719 5.369 -11.712 1.00 42.53 87 LEU A C 1
ATOM 674 O O . LEU A 1 87 ? 26.123 6.527 -11.761 1.00 42.53 87 LEU A O 1
ATOM 678 N N . ALA A 1 88 ? 26.550 4.323 -11.663 1.00 45.69 88 ALA A N 1
ATOM 679 C CA . ALA A 1 88 ? 28.007 4.460 -11.724 1.00 45.69 88 ALA A CA 1
ATOM 680 C C . ALA A 1 88 ? 28.493 4.999 -13.084 1.00 45.69 88 ALA A C 1
ATOM 682 O O . ALA A 1 88 ? 29.478 5.734 -13.144 1.00 45.69 88 ALA A O 1
ATOM 683 N N . GLU A 1 89 ? 27.789 4.667 -14.171 1.00 45.03 89 GLU A N 1
ATOM 684 C CA . GLU A 1 89 ? 28.097 5.142 -15.524 1.00 45.03 89 GLU A CA 1
ATOM 685 C C . GLU A 1 89 ? 27.618 6.589 -15.766 1.00 45.03 89 GLU A C 1
ATOM 687 O O . GLU A 1 89 ? 28.301 7.368 -16.431 1.00 45.03 89 GLU A O 1
ATOM 692 N N . LEU A 1 90 ? 26.480 6.983 -15.178 1.00 41.94 90 LEU A N 1
ATOM 693 C CA . LEU A 1 90 ? 25.906 8.333 -15.290 1.00 41.94 90 LEU A CA 1
ATOM 694 C C . LEU A 1 90 ? 26.495 9.341 -14.282 1.00 41.94 90 LEU A C 1
ATOM 696 O O . LEU A 1 90 ? 26.557 10.536 -14.576 1.00 41.94 90 LEU A O 1
ATOM 700 N N . HIS A 1 91 ? 26.951 8.882 -13.111 1.00 39.09 91 HIS A N 1
ATOM 701 C CA . HIS A 1 91 ? 27.472 9.718 -12.022 1.00 39.09 91 HIS A CA 1
ATOM 702 C C . HIS A 1 91 ? 28.734 9.105 -11.377 1.00 39.09 91 HIS A C 1
ATOM 704 O O . HIS A 1 91 ? 28.689 8.637 -10.238 1.00 39.09 91 HIS A O 1
ATOM 710 N N . PRO A 1 92 ? 29.902 9.167 -12.046 1.00 42.03 92 PRO A N 1
ATOM 711 C CA . PRO A 1 92 ? 31.127 8.466 -11.630 1.00 42.03 92 PRO A CA 1
ATOM 712 C C . PRO A 1 92 ? 31.765 8.953 -10.311 1.00 42.03 92 PRO A C 1
ATOM 714 O O . PRO A 1 92 ? 32.797 8.429 -9.906 1.00 42.03 92 PRO A O 1
ATOM 717 N N . ALA A 1 93 ? 31.186 9.959 -9.646 1.00 37.69 93 ALA A N 1
ATOM 718 C CA . ALA A 1 93 ? 31.655 10.505 -8.369 1.00 37.69 93 ALA A CA 1
ATOM 719 C C . ALA A 1 93 ? 30.797 10.084 -7.158 1.00 37.69 93 ALA A C 1
ATOM 721 O O . ALA A 1 93 ? 31.080 10.516 -6.041 1.00 37.69 93 ALA A O 1
ATOM 722 N N . ALA A 1 94 ? 29.742 9.287 -7.359 1.00 37.38 94 ALA A N 1
ATOM 723 C CA . ALA A 1 94 ? 28.942 8.755 -6.261 1.00 37.38 94 ALA A CA 1
ATOM 724 C C . ALA A 1 94 ? 29.626 7.501 -5.687 1.00 37.38 94 ALA A C 1
ATOM 726 O O . ALA A 1 94 ? 29.764 6.490 -6.373 1.00 37.38 94 ALA A O 1
ATOM 727 N N . GLU A 1 95 ? 30.091 7.580 -4.438 1.00 34.78 95 GLU A N 1
ATOM 728 C CA . GLU A 1 95 ? 30.706 6.450 -3.731 1.00 34.78 95 GLU A CA 1
ATOM 729 C C . GLU A 1 95 ? 29.702 5.277 -3.601 1.00 34.78 95 GLU A C 1
ATOM 731 O O . GLU A 1 95 ? 28.562 5.496 -3.181 1.00 34.78 95 GLU A O 1
ATOM 736 N N . PRO A 1 96 ? 30.100 4.020 -3.892 1.00 35.53 96 PRO A N 1
ATOM 737 C CA . PRO A 1 96 ? 29.230 2.832 -3.846 1.00 35.53 96 PRO A CA 1
ATOM 738 C C . PRO A 1 96 ? 28.626 2.489 -2.469 1.00 35.53 96 PRO A C 1
ATOM 740 O O . PRO A 1 96 ? 27.899 1.505 -2.343 1.00 35.53 96 PRO A O 1
ATOM 743 N N . SER A 1 97 ? 28.939 3.246 -1.416 1.00 31.70 97 SER A N 1
ATOM 744 C CA . SER A 1 97 ? 28.564 2.939 -0.031 1.00 31.70 97 SER A CA 1
ATOM 745 C C . SER A 1 97 ? 27.115 3.276 0.343 1.00 31.70 97 SER A C 1
ATOM 747 O O . SER A 1 97 ? 26.693 2.936 1.444 1.00 31.70 97 SER A O 1
ATOM 749 N N . GLU A 1 98 ? 26.336 3.910 -0.539 1.00 33.81 98 GLU A N 1
ATOM 750 C CA . GLU A 1 98 ? 24.923 4.266 -0.294 1.00 33.81 98 GLU A CA 1
ATOM 751 C C . GLU A 1 98 ? 23.910 3.306 -0.944 1.00 33.81 98 GLU A C 1
ATOM 753 O O . GLU A 1 98 ? 22.721 3.611 -1.048 1.00 33.81 98 GLU A O 1
ATOM 758 N N . VAL A 1 99 ? 24.345 2.115 -1.366 1.00 34.41 99 VAL A N 1
ATOM 759 C CA . VAL A 1 99 ? 23.439 1.074 -1.873 1.00 34.41 99 VAL A CA 1
ATOM 760 C C . VAL A 1 99 ? 22.733 0.416 -0.685 1.00 34.41 99 VAL A C 1
ATOM 762 O O . VAL A 1 99 ? 23.129 -0.633 -0.175 1.00 34.41 99 VAL A O 1
ATOM 765 N N . LEU A 1 100 ? 21.693 1.091 -0.196 1.00 31.59 100 LEU A N 1
ATOM 766 C CA . LEU A 1 100 ? 20.829 0.611 0.873 1.00 31.59 100 LEU A CA 1
ATOM 767 C C . LEU A 1 100 ? 20.133 -0.669 0.405 1.00 31.59 100 LEU A C 1
ATOM 769 O O . LEU A 1 100 ? 19.186 -0.634 -0.374 1.00 31.59 100 LEU A O 1
ATOM 773 N N . MET A 1 101 ? 20.565 -1.811 0.936 1.00 28.20 101 MET A N 1
ATOM 774 C CA . MET A 1 101 ? 19.682 -2.967 1.079 1.00 28.20 101 MET A CA 1
ATOM 775 C C . MET A 1 101 ? 18.395 -2.510 1.787 1.00 28.20 101 MET A C 1
ATOM 777 O O . MET A 1 101 ? 18.450 -1.567 2.586 1.00 28.20 101 MET A O 1
ATOM 781 N N . PRO A 1 102 ? 17.233 -3.151 1.563 1.00 33.09 102 PRO A N 1
ATOM 782 C CA . PRO A 1 102 ? 16.073 -2.926 2.412 1.00 33.09 102 PRO A CA 1
ATOM 783 C C . PRO A 1 102 ? 16.418 -3.383 3.836 1.00 33.09 102 PRO A C 1
ATOM 785 O O . PRO A 1 102 ? 16.194 -4.530 4.210 1.00 33.09 102 PRO A O 1
ATOM 788 N N . SER A 1 103 ? 16.993 -2.476 4.626 1.00 35.31 103 SER A N 1
ATOM 789 C CA . SER A 1 103 ? 17.016 -2.592 6.071 1.00 35.31 103 SER A CA 1
ATOM 790 C C . SER A 1 103 ? 15.561 -2.585 6.514 1.00 35.31 103 SER A C 1
ATOM 792 O O . SER A 1 103 ? 14.812 -1.650 6.212 1.00 35.31 103 SER A O 1
ATOM 794 N N . THR A 1 104 ? 15.144 -3.652 7.187 1.00 40.34 104 THR A N 1
ATOM 795 C CA . THR A 1 104 ? 13.879 -3.679 7.926 1.00 40.34 104 THR A CA 1
ATOM 796 C C . THR A 1 104 ? 13.910 -2.701 9.100 1.00 40.34 104 THR A C 1
ATOM 798 O O . THR A 1 104 ? 12.867 -2.249 9.555 1.00 40.34 104 THR A O 1
ATOM 801 N N . ASP A 1 105 ? 15.107 -2.292 9.515 1.00 40.03 105 ASP A N 1
ATOM 802 C CA . ASP A 1 105 ? 15.337 -1.347 10.592 1.00 40.03 105 ASP A CA 1
ATOM 803 C C . ASP A 1 105 ? 15.688 0.010 9.977 1.00 40.03 105 ASP A C 1
ATOM 805 O O . ASP A 1 105 ? 16.850 0.355 9.754 1.00 40.03 105 ASP A O 1
ATOM 809 N N . TYR A 1 106 ? 14.655 0.771 9.609 1.00 51.38 106 TYR A N 1
ATOM 810 C CA . TYR A 1 106 ? 14.837 2.187 9.305 1.00 51.38 106 TYR A CA 1
ATOM 811 C C . TYR A 1 106 ? 15.034 2.931 10.623 1.00 51.38 106 TYR A C 1
ATOM 813 O O . TYR A 1 106 ? 14.061 3.214 11.334 1.00 51.38 106 TYR A O 1
ATOM 821 N N . ASP A 1 107 ? 16.298 3.224 10.935 1.00 45.59 107 ASP A N 1
ATOM 822 C CA . ASP A 1 107 ? 16.657 4.132 12.017 1.00 45.59 107 ASP A CA 1
ATOM 823 C C . ASP A 1 107 ? 15.917 5.460 11.843 1.00 45.59 107 ASP A C 1
ATOM 825 O O . ASP A 1 107 ? 15.710 5.973 10.735 1.00 45.59 107 ASP A O 1
ATOM 829 N N . VAL A 1 108 ? 15.473 6.011 12.969 1.00 45.69 108 VAL A N 1
ATOM 830 C CA . VAL A 1 108 ? 14.763 7.283 13.005 1.00 45.69 108 VAL A CA 1
ATOM 831 C C . VAL A 1 108 ? 15.733 8.386 12.591 1.00 45.69 108 VAL A C 1
ATOM 833 O O . VAL A 1 108 ? 16.531 8.862 13.394 1.00 45.69 108 VAL A O 1
ATOM 836 N N . THR A 1 109 ? 15.642 8.855 11.348 1.00 55.19 109 THR A N 1
ATOM 837 C CA . THR A 1 109 ? 16.103 10.211 11.054 1.00 55.19 109 THR A CA 1
ATOM 838 C C . THR A 1 109 ? 15.098 11.176 11.678 1.00 55.19 109 THR A C 1
ATOM 840 O O . THR A 1 109 ? 13.886 10.952 11.613 1.00 55.19 109 THR A O 1
ATOM 843 N N . VAL A 1 110 ? 15.583 12.265 12.285 1.00 53.81 110 VAL A N 1
ATOM 844 C CA . VAL A 1 110 ? 14.722 13.320 12.857 1.00 53.81 110 VAL A CA 1
ATOM 845 C C . VAL A 1 110 ? 13.663 13.764 11.833 1.00 53.81 110 VAL A C 1
ATOM 847 O O . VAL A 1 110 ? 12.493 13.910 12.174 1.00 53.81 110 VAL A O 1
ATOM 850 N N . SER A 1 111 ? 14.031 13.821 10.544 1.00 68.19 111 SER A N 1
ATOM 851 C CA . SER A 1 111 ? 13.105 14.158 9.458 1.00 68.19 111 SER A CA 1
ATOM 852 C C . SER A 1 111 ? 11.976 13.142 9.260 1.00 68.19 111 SER A C 1
ATOM 854 O O . SER A 1 111 ? 10.850 13.541 8.979 1.00 68.19 111 SER A O 1
ATOM 856 N N . ASN A 1 112 ? 12.235 11.836 9.383 1.00 69.88 112 ASN A N 1
ATOM 857 C CA . ASN A 1 112 ? 11.208 10.812 9.180 1.00 69.88 112 ASN A CA 1
ATOM 858 C C . ASN A 1 112 ? 10.189 10.816 10.323 1.00 69.88 112 ASN A C 1
ATOM 860 O O . ASN A 1 112 ? 8.987 10.699 10.071 1.00 69.88 112 ASN A O 1
ATOM 864 N N . TYR A 1 113 ? 10.647 11.011 11.563 1.00 75.31 113 TYR A N 1
ATOM 865 C CA . TYR A 1 113 ? 9.752 11.179 12.707 1.00 75.31 113 TYR A CA 1
ATOM 866 C C . TYR A 1 113 ? 8.871 12.422 12.555 1.00 75.31 113 TYR A C 1
ATOM 868 O O . TYR A 1 113 ? 7.652 12.319 12.698 1.00 75.31 113 TYR A O 1
ATOM 876 N N . ASP A 1 114 ? 9.456 13.570 12.204 1.00 77.75 114 ASP A N 1
ATOM 877 C CA . ASP A 1 114 ? 8.706 14.816 12.029 1.00 77.75 114 ASP A CA 1
ATOM 878 C C . ASP A 1 114 ? 7.655 14.685 10.919 1.00 77.75 114 ASP A C 1
ATOM 880 O O . ASP A 1 114 ? 6.488 15.022 11.128 1.00 77.75 114 ASP A O 1
ATOM 884 N N . VAL A 1 115 ? 8.021 14.094 9.772 1.00 79.69 115 VAL A N 1
ATOM 885 C CA . VAL A 1 115 ? 7.084 13.828 8.667 1.00 79.69 115 VAL A CA 1
ATOM 886 C C . VAL A 1 115 ? 5.968 12.878 9.102 1.00 79.69 115 VAL A C 1
ATOM 888 O O . VAL A 1 115 ? 4.800 13.127 8.800 1.00 79.69 115 VAL A O 1
ATOM 891 N N . PHE A 1 116 ? 6.284 11.789 9.807 1.00 84.00 116 PHE A N 1
ATOM 892 C CA . PHE A 1 116 ? 5.271 10.862 10.312 1.00 84.00 116 PHE A CA 1
ATOM 893 C C . PHE A 1 116 ? 4.320 11.560 11.298 1.00 84.00 116 PHE A C 1
ATOM 895 O O . PHE A 1 116 ? 3.098 11.480 11.151 1.00 84.00 116 PHE A O 1
ATOM 902 N N . SER A 1 117 ? 4.876 12.280 12.274 1.00 83.50 117 SER A N 1
ATOM 903 C CA . SER A 1 117 ? 4.139 12.994 13.319 1.00 83.50 117 SER A CA 1
ATOM 904 C C . SER A 1 117 ? 3.215 14.063 12.727 1.00 83.50 117 SER A C 1
ATOM 906 O O . SER A 1 117 ? 2.022 14.105 13.043 1.00 83.50 117 SER A O 1
ATOM 908 N N . GLU A 1 118 ? 3.705 14.850 11.764 1.00 83.75 118 GLU A N 1
ATOM 909 C CA . GLU A 1 118 ? 2.909 15.832 11.022 1.00 83.75 118 GLU A CA 1
ATOM 910 C C . GLU A 1 118 ? 1.748 15.166 10.263 1.00 83.75 118 GLU A C 1
ATOM 912 O O . GLU A 1 118 ? 0.625 15.670 10.241 1.00 83.75 118 GLU A O 1
ATOM 917 N N . ARG A 1 119 ? 1.961 13.991 9.660 1.00 81.75 119 ARG A N 1
ATOM 918 C CA . ARG A 1 119 ? 0.900 13.257 8.939 1.00 81.75 119 ARG A CA 1
ATOM 919 C C . ARG A 1 119 ? -0.139 12.632 9.874 1.00 81.75 119 ARG A C 1
ATOM 921 O O . ARG A 1 119 ? -1.277 12.410 9.449 1.00 81.75 119 ARG A O 1
ATOM 928 N N . CYS A 1 120 ? 0.235 12.390 11.126 1.00 84.06 120 CYS A N 1
ATOM 929 C CA . CYS A 1 120 ? -0.601 11.855 12.202 1.00 84.06 120 CYS A CA 1
ATOM 930 C C . CYS A 1 120 ? -1.290 12.941 13.059 1.00 84.06 120 CYS A C 1
ATOM 932 O O . CYS A 1 120 ? -1.995 12.611 14.018 1.00 84.06 120 CYS A O 1
ATOM 934 N N . HIS A 1 121 ? -1.109 14.220 12.705 1.00 72.25 121 HIS A N 1
ATOM 935 C CA . HIS A 1 121 ? -1.353 15.401 13.538 1.00 72.25 121 HIS A CA 1
ATOM 936 C C . HIS A 1 121 ? -2.536 15.312 14.522 1.00 72.25 121 HIS A C 1
ATOM 938 O O . HIS A 1 121 ? -3.705 15.214 14.131 1.00 72.25 121 HIS A O 1
ATOM 944 N N . GLY A 1 122 ? -2.217 15.442 15.815 1.00 66.56 122 GLY A N 1
ATOM 945 C CA . GLY A 1 122 ? -3.168 15.672 16.911 1.00 66.56 122 GLY A CA 1
ATOM 946 C C . GLY A 1 122 ? -4.082 14.497 17.271 1.00 66.56 122 GLY A C 1
ATOM 947 O O . GLY A 1 122 ? -5.044 14.698 18.009 1.00 66.56 122 GLY A O 1
ATOM 948 N N . ARG A 1 123 ? -3.831 13.296 16.737 1.00 80.38 123 ARG A N 1
ATOM 949 C CA . ARG A 1 123 ? -4.676 12.113 16.979 1.00 80.38 123 ARG A CA 1
ATOM 950 C C . ARG A 1 123 ? -3.872 10.900 17.418 1.00 80.38 123 ARG A C 1
ATOM 952 O O . ARG A 1 123 ? -4.172 10.328 18.458 1.00 80.38 123 ARG A O 1
ATOM 959 N N . TYR A 1 124 ? -2.850 10.543 16.644 1.00 88.88 124 TYR A N 1
ATOM 960 C CA . TYR A 1 124 ? -1.893 9.512 17.024 1.00 88.88 124 TYR A CA 1
ATOM 961 C C . TYR A 1 124 ? -0.600 10.181 17.485 1.00 88.88 124 TYR A C 1
ATOM 963 O O . TYR A 1 124 ? -0.016 10.973 16.744 1.00 88.88 124 TYR A O 1
ATOM 971 N N . ALA A 1 125 ? -0.184 9.891 18.716 1.00 87.12 125 ALA A N 1
ATOM 972 C CA . ALA A 1 125 ? 1.072 10.376 19.269 1.00 87.12 125 ALA A CA 1
ATOM 973 C C . ALA A 1 125 ? 2.189 9.398 18.892 1.00 87.12 125 ALA A C 1
ATOM 975 O O . ALA A 1 125 ? 2.236 8.285 19.413 1.00 87.12 125 ALA A O 1
ATOM 976 N N . ALA A 1 126 ? 3.049 9.815 17.963 1.00 85.12 126 ALA A N 1
ATOM 977 C CA . ALA A 1 126 ? 4.237 9.059 17.593 1.00 85.12 126 ALA A CA 1
ATOM 978 C C . ALA A 1 126 ? 5.214 8.992 18.775 1.00 85.12 126 ALA A C 1
ATOM 980 O O . ALA A 1 126 ? 5.382 9.970 19.503 1.00 85.12 126 ALA A O 1
ATOM 981 N N . ASP A 1 127 ? 5.863 7.847 18.948 1.00 87.44 127 ASP A N 1
ATOM 982 C CA . ASP A 1 127 ? 6.892 7.639 19.960 1.00 87.44 127 ASP A CA 1
ATOM 983 C C . ASP A 1 127 ? 8.272 7.859 19.318 1.00 87.44 127 ASP A C 1
ATOM 985 O O . ASP A 1 127 ? 8.664 7.072 18.448 1.00 87.44 127 ASP A O 1
ATOM 989 N N . PRO A 1 128 ? 9.018 8.911 19.708 1.00 84.19 128 PRO A N 1
ATOM 990 C CA . PRO A 1 128 ? 10.329 9.201 19.133 1.00 84.19 128 PRO A CA 1
ATOM 991 C C . PRO A 1 128 ? 11.392 8.157 19.501 1.00 84.19 128 PRO A C 1
ATOM 993 O O . PRO A 1 128 ? 12.464 8.158 18.904 1.00 84.19 128 PRO A O 1
ATOM 996 N N . GLN A 1 129 ? 11.122 7.276 20.473 1.00 85.62 129 GLN A N 1
ATOM 997 C CA . GLN A 1 129 ? 12.020 6.179 20.848 1.00 85.62 129 GLN A CA 1
ATOM 998 C C . GLN A 1 129 ? 11.799 4.913 20.009 1.00 85.62 129 GLN A C 1
ATOM 1000 O O . GLN A 1 129 ? 12.569 3.961 20.125 1.00 85.62 129 GLN A O 1
ATOM 1005 N N . ARG A 1 130 ? 10.750 4.880 19.179 1.00 84.25 130 ARG A N 1
ATOM 1006 C CA . ARG A 1 130 ? 10.408 3.747 18.312 1.00 84.25 130 ARG A CA 1
ATOM 1007 C C . ARG A 1 130 ? 10.831 3.995 16.873 1.00 84.25 130 ARG A C 1
ATOM 1009 O O . ARG A 1 130 ? 10.777 5.123 16.389 1.00 84.25 130 ARG A O 1
ATOM 1016 N N . THR A 1 131 ? 11.139 2.921 16.151 1.00 83.25 131 THR A N 1
ATOM 1017 C CA . THR A 1 131 ? 11.365 2.985 14.700 1.00 83.25 131 THR A CA 1
ATOM 1018 C C . THR A 1 131 ? 10.096 3.429 13.962 1.00 83.25 131 THR A C 1
ATOM 1020 O O . THR A 1 131 ? 8.982 3.389 14.501 1.00 83.25 131 THR A O 1
ATOM 1023 N N . ILE A 1 132 ? 10.230 3.843 12.697 1.00 83.75 132 ILE A N 1
ATOM 1024 C CA . ILE A 1 132 ? 9.056 4.179 11.876 1.00 83.75 132 ILE A CA 1
ATOM 1025 C C . ILE A 1 132 ? 8.164 2.949 11.655 1.00 83.75 132 ILE A C 1
ATOM 1027 O O . ILE A 1 132 ? 6.943 3.083 11.709 1.00 83.75 132 ILE A O 1
ATOM 1031 N N . GLU A 1 133 ? 8.746 1.755 11.485 1.00 85.19 133 GLU A N 1
ATOM 1032 C CA . GLU A 1 133 ? 7.982 0.500 11.408 1.00 85.19 133 GLU A CA 1
ATOM 1033 C C . GLU A 1 133 ? 7.127 0.316 12.672 1.00 85.19 133 GLU A C 1
ATOM 1035 O O . GLU A 1 133 ? 5.909 0.175 12.587 1.00 85.19 133 GLU A O 1
ATOM 1040 N N . GLN A 1 134 ? 7.736 0.423 13.856 1.00 87.31 134 GLN A N 1
ATOM 1041 C CA . GLN A 1 134 ? 7.038 0.274 15.137 1.00 87.31 134 GLN A CA 1
ATOM 1042 C C . GLN A 1 134 ? 5.943 1.333 15.348 1.00 87.31 134 GLN A C 1
ATOM 1044 O O . GLN A 1 134 ? 4.877 1.026 15.888 1.00 87.31 134 GLN A O 1
ATOM 1049 N N . ASN A 1 135 ? 6.175 2.575 14.913 1.00 89.94 135 ASN A N 1
ATOM 1050 C CA . ASN A 1 135 ? 5.161 3.632 14.927 1.00 89.94 135 ASN A CA 1
ATOM 1051 C C . ASN A 1 135 ? 4.015 3.353 13.938 1.00 89.94 135 ASN A C 1
ATOM 1053 O O . ASN A 1 135 ? 2.856 3.620 14.249 1.00 89.94 135 ASN A O 1
ATOM 1057 N N . LEU A 1 136 ? 4.297 2.781 12.764 1.00 90.44 136 LEU A N 1
ATOM 1058 C CA . LEU A 1 136 ? 3.271 2.374 11.798 1.00 90.44 136 LEU A CA 1
ATOM 1059 C C . LEU A 1 136 ? 2.424 1.204 12.310 1.00 90.44 136 LEU A C 1
ATOM 1061 O O . LEU A 1 136 ? 1.203 1.229 12.138 1.00 90.44 136 LEU A O 1
ATOM 1065 N N . VAL A 1 137 ? 3.039 0.216 12.968 1.00 93.12 137 VAL A N 1
ATOM 1066 C CA . VAL A 1 137 ? 2.321 -0.877 13.646 1.00 93.12 137 VAL A CA 1
ATOM 1067 C C . VAL A 1 137 ? 1.421 -0.305 14.742 1.00 93.12 137 VAL A C 1
ATOM 1069 O O . VAL A 1 137 ? 0.213 -0.541 14.738 1.00 93.12 137 VAL A O 1
ATOM 1072 N N . GLY A 1 138 ? 1.971 0.546 15.616 1.00 93.62 138 GLY A N 1
ATOM 1073 C CA . GLY A 1 138 ? 1.200 1.198 16.675 1.00 93.62 138 GLY A CA 1
ATOM 1074 C C . GLY A 1 138 ? 0.056 2.068 16.142 1.00 93.62 138 GLY A C 1
ATOM 1075 O O . GLY A 1 138 ? -1.028 2.091 16.729 1.00 93.62 138 GLY A O 1
ATOM 1076 N N . LEU A 1 139 ? 0.252 2.740 15.004 1.00 94.19 139 LEU A N 1
ATOM 1077 C CA . LEU A 1 139 ? -0.809 3.469 14.315 1.00 94.19 139 LEU A CA 1
ATOM 1078 C C . LEU A 1 139 ? -1.909 2.520 13.822 1.00 94.19 139 LEU A C 1
ATOM 1080 O O . LEU A 1 139 ? -3.085 2.842 13.981 1.00 94.19 139 LEU A O 1
ATOM 1084 N N . CYS A 1 140 ? -1.556 1.365 13.248 1.00 94.88 140 CYS A N 1
ATOM 1085 C CA . CYS A 1 140 ? -2.521 0.361 12.787 1.00 94.88 140 CYS A CA 1
ATOM 1086 C C . CYS A 1 140 ? -3.408 -0.156 13.931 1.00 94.88 140 CYS A C 1
ATOM 1088 O O . CYS A 1 140 ? -4.624 -0.287 13.760 1.00 94.88 140 CYS A O 1
ATOM 1090 N N . ASP A 1 141 ? -2.834 -0.385 15.109 1.00 94.19 141 ASP A N 1
ATOM 1091 C CA . ASP A 1 141 ? -3.596 -0.783 16.295 1.00 94.19 141 ASP A CA 1
ATOM 1092 C C . ASP A 1 141 ? -4.486 0.352 16.802 1.00 94.19 141 ASP A C 1
ATOM 1094 O O . ASP A 1 141 ? -5.679 0.157 17.062 1.00 94.19 141 ASP A O 1
ATOM 1098 N N . TRP A 1 142 ? -3.943 1.570 16.861 1.00 94.06 142 TRP A N 1
ATOM 1099 C CA . TRP A 1 142 ? -4.686 2.744 17.303 1.00 94.06 142 TRP A CA 1
ATOM 1100 C C . TRP A 1 142 ? -5.895 3.037 16.408 1.00 94.06 142 TRP A C 1
ATOM 1102 O O . TRP A 1 142 ? -6.982 3.310 16.925 1.00 94.06 142 TRP A O 1
ATOM 1112 N N . VAL A 1 143 ? -5.755 2.954 15.076 1.00 93.12 143 VAL A N 1
ATOM 1113 C CA . VAL A 1 143 ? -6.874 3.244 14.162 1.00 93.12 143 VAL A CA 1
ATOM 1114 C C . VAL A 1 143 ? -7.998 2.221 14.274 1.00 93.12 143 VAL A C 1
ATOM 1116 O O . VAL A 1 143 ? -9.165 2.596 14.159 1.00 93.12 143 VAL A O 1
ATOM 1119 N N . ARG A 1 144 ? -7.672 0.953 14.553 1.00 90.88 144 ARG A N 1
ATOM 1120 C CA . ARG A 1 144 ? -8.677 -0.078 14.838 1.00 90.88 144 ARG A CA 1
ATOM 1121 C C . ARG A 1 144 ? -9.410 0.210 16.142 1.00 90.88 144 ARG A C 1
ATOM 1123 O O . ARG A 1 144 ? -10.636 0.180 16.156 1.00 90.88 144 ARG A O 1
ATOM 1130 N N . ALA A 1 145 ? -8.672 0.528 17.205 1.00 90.88 145 ALA A N 1
ATOM 1131 C CA . ALA A 1 145 ? -9.243 0.781 18.526 1.00 90.88 145 ALA A CA 1
ATOM 1132 C C . ALA A 1 145 ? -10.126 2.042 18.576 1.00 90.88 145 ALA A C 1
ATOM 1134 O O . ALA A 1 145 ? -11.086 2.086 19.339 1.00 90.88 145 ALA A O 1
ATOM 1135 N N . ASN A 1 146 ? -9.823 3.053 17.755 1.00 90.12 146 ASN A N 1
ATOM 1136 C CA . ASN A 1 146 ? -10.486 4.361 17.800 1.00 90.12 146 ASN A CA 1
ATOM 1137 C C . ASN A 1 146 ? -11.426 4.625 16.608 1.00 90.12 146 ASN A C 1
ATOM 1139 O O . ASN A 1 146 ? -11.887 5.749 16.425 1.00 90.12 146 ASN A O 1
ATOM 1143 N N . ASP A 1 147 ? -11.724 3.612 15.789 1.00 87.69 147 ASP A N 1
ATOM 1144 C CA . ASP A 1 147 ? -12.622 3.730 14.630 1.00 87.69 147 ASP A CA 1
ATOM 1145 C C . ASP A 1 147 ? -12.166 4.804 13.610 1.00 87.69 147 ASP A C 1
ATOM 1147 O O . ASP A 1 147 ? -12.954 5.605 13.094 1.00 87.69 147 ASP A O 1
ATOM 1151 N N . HIS A 1 148 ? -10.859 4.826 13.329 1.00 90.50 148 HIS A N 1
ATOM 1152 C CA . HIS A 1 148 ? -10.195 5.726 12.384 1.00 90.50 148 HIS A CA 1
ATOM 1153 C C . HIS A 1 148 ? -9.718 5.002 11.122 1.00 90.50 148 HIS A C 1
ATOM 1155 O O . HIS A 1 148 ? -9.578 3.789 11.100 1.00 90.50 148 HIS A O 1
ATOM 1161 N N . PHE A 1 149 ? -9.421 5.745 10.056 1.00 91.25 149 PHE A N 1
ATOM 1162 C CA . PHE A 1 149 ? -8.912 5.149 8.816 1.00 91.25 149 PHE A CA 1
ATOM 1163 C C . PHE A 1 149 ? -7.463 5.522 8.568 1.00 91.25 149 PHE A C 1
ATOM 1165 O O . PHE A 1 149 ? -7.069 6.650 8.850 1.00 91.25 149 PHE A O 1
ATOM 1172 N N . VAL A 1 150 ? -6.704 4.634 7.937 1.00 92.31 150 VAL A N 1
ATOM 1173 C CA . VAL A 1 150 ? -5.375 4.948 7.410 1.00 92.31 150 VAL A CA 1
ATOM 1174 C C . VAL A 1 150 ? -5.224 4.438 5.981 1.00 92.31 150 VAL A C 1
ATOM 1176 O O . VAL A 1 150 ? -5.646 3.329 5.657 1.00 92.31 150 VAL A O 1
ATOM 1179 N N . VAL A 1 151 ? -4.632 5.269 5.120 1.00 91.50 151 VAL A N 1
ATOM 1180 C CA . VAL A 1 151 ? -4.185 4.879 3.776 1.00 91.50 151 VAL A CA 1
ATOM 1181 C C . VAL A 1 151 ? -2.661 4.903 3.740 1.00 91.50 151 VAL A C 1
ATOM 1183 O O . VAL A 1 151 ? -2.068 5.977 3.888 1.00 91.50 151 VAL A O 1
ATOM 1186 N N . LEU A 1 152 ? -2.066 3.733 3.520 1.00 90.62 152 LEU A N 1
ATOM 1187 C CA . LEU A 1 152 ? -0.632 3.463 3.463 1.00 90.62 152 LEU A CA 1
ATOM 1188 C C . LEU A 1 152 ? -0.249 3.114 2.015 1.00 90.62 152 LEU A C 1
ATOM 1190 O O . LEU A 1 152 ? -0.752 2.141 1.466 1.00 90.62 152 LEU A O 1
ATOM 1194 N N . ASN A 1 153 ? 0.586 3.918 1.360 1.00 82.81 153 ASN A N 1
ATOM 1195 C CA . ASN A 1 153 ? 0.900 3.795 -0.074 1.00 82.81 153 ASN A CA 1
ATOM 1196 C C . ASN A 1 153 ? 2.172 2.993 -0.409 1.00 82.81 153 ASN A C 1
ATOM 1198 O O . ASN A 1 153 ? 2.460 2.768 -1.579 1.00 82.81 153 ASN A O 1
ATOM 1202 N N . ASN A 1 154 ? 2.977 2.648 0.576 1.00 76.25 154 ASN A N 1
ATOM 1203 C CA . ASN A 1 154 ? 4.286 2.030 0.428 1.00 76.25 154 ASN A CA 1
ATOM 1204 C C . ASN A 1 154 ? 4.536 0.989 1.523 1.00 76.25 154 ASN A C 1
ATOM 1206 O O . ASN A 1 154 ? 5.433 0.170 1.369 1.00 76.25 154 ASN A O 1
ATOM 1210 N N . SER A 1 155 ? 3.730 0.953 2.588 1.00 78.44 155 SER A N 1
ATOM 1211 C CA . SER A 1 155 ? 3.936 0.012 3.695 1.00 78.44 155 SER A CA 1
ATOM 1212 C C . SER A 1 155 ? 3.918 -1.470 3.306 1.00 78.44 155 SER A C 1
ATOM 1214 O O . SER A 1 155 ? 4.560 -2.287 3.954 1.00 78.44 155 SER A O 1
ATOM 1216 N N . SER A 1 156 ? 3.234 -1.842 2.225 1.00 81.19 156 SER A N 1
ATOM 1217 C CA . SER A 1 156 ? 3.255 -3.226 1.735 1.00 81.19 156 SER A CA 1
ATOM 1218 C C . SER A 1 156 ? 4.616 -3.653 1.168 1.00 81.19 156 SER A C 1
ATOM 1220 O O . SER A 1 156 ? 4.883 -4.836 1.051 1.00 81.19 156 SER A O 1
ATOM 1222 N N . ILE A 1 157 ? 5.466 -2.702 0.764 1.00 68.75 157 ILE A N 1
ATOM 1223 C CA . ILE A 1 157 ? 6.743 -2.966 0.074 1.00 68.75 157 ILE A CA 1
ATOM 1224 C C . ILE A 1 157 ? 7.722 -3.711 0.978 1.00 68.75 157 ILE A C 1
ATOM 1226 O O . ILE A 1 157 ? 8.490 -4.547 0.516 1.00 68.75 157 ILE A O 1
ATOM 1230 N N . GLN A 1 158 ? 7.675 -3.409 2.272 1.00 75.94 158 GLN A N 1
ATOM 1231 C CA . GLN A 1 158 ? 8.548 -3.982 3.297 1.00 75.94 158 GLN A CA 1
ATOM 1232 C C . GLN A 1 158 ? 7.831 -5.038 4.141 1.00 75.94 158 GLN A C 1
ATOM 1234 O O . GLN A 1 158 ? 8.278 -5.404 5.227 1.00 75.94 158 GLN A O 1
ATOM 1239 N N . SER A 1 159 ? 6.730 -5.563 3.606 1.00 84.38 159 SER A N 1
ATOM 1240 C CA . SER A 1 159 ? 5.948 -6.632 4.214 1.00 84.38 159 SER A CA 1
ATOM 1241 C C . SER A 1 159 ? 5.418 -6.306 5.616 1.00 84.38 159 SER A C 1
ATOM 1243 O O . SER A 1 159 ? 5.421 -7.158 6.504 1.00 84.38 159 SER A O 1
ATOM 1245 N N . LEU A 1 160 ? 5.027 -5.042 5.850 1.00 88.75 160 LEU A N 1
ATOM 1246 C CA . LEU A 1 160 ? 4.587 -4.571 7.170 1.00 88.75 160 LEU A CA 1
ATOM 1247 C C . LEU A 1 160 ? 3.484 -5.437 7.757 1.00 88.75 160 LEU A C 1
ATOM 1249 O O . LEU A 1 160 ? 3.463 -5.673 8.960 1.00 88.75 160 LEU A O 1
ATOM 1253 N N . PHE A 1 161 ? 2.529 -5.836 6.923 1.00 94.31 161 PHE A N 1
ATOM 1254 C CA . PHE A 1 161 ? 1.285 -6.408 7.390 1.00 94.31 161 PHE A CA 1
ATOM 1255 C C . PHE A 1 161 ? 1.470 -7.872 7.753 1.00 94.31 161 PHE A C 1
ATOM 1257 O O . PHE A 1 161 ? 1.061 -8.271 8.841 1.00 94.31 161 PHE A O 1
ATOM 1264 N N . SER A 1 162 ? 2.128 -8.650 6.892 1.00 93.56 162 SER A N 1
ATOM 1265 C CA . SER A 1 162 ? 2.389 -10.063 7.151 1.00 93.56 162 SER A CA 1
ATOM 1266 C C . SER A 1 162 ? 3.416 -10.268 8.264 1.00 93.56 162 SER A C 1
ATOM 1268 O O . SER A 1 162 ? 3.277 -11.202 9.041 1.00 93.56 162 SER A O 1
ATOM 1270 N N . ARG A 1 163 ? 4.438 -9.404 8.375 1.00 92.06 163 ARG A N 1
ATOM 1271 C CA . ARG A 1 163 ? 5.482 -9.526 9.413 1.00 92.06 163 ARG A CA 1
ATOM 1272 C C . ARG A 1 163 ? 5.001 -9.153 10.815 1.00 92.06 163 ARG A C 1
ATOM 1274 O O . ARG A 1 163 ? 5.626 -9.566 11.784 1.00 92.06 163 ARG A O 1
ATOM 1281 N N . ASN A 1 164 ? 3.930 -8.365 10.913 1.00 93.31 164 ASN A N 1
ATOM 1282 C CA . ASN A 1 164 ? 3.421 -7.827 12.176 1.00 93.31 164 ASN A CA 1
ATOM 1283 C C . ASN A 1 164 ? 1.958 -8.235 12.449 1.00 93.31 164 ASN A C 1
ATOM 1285 O O . ASN A 1 164 ? 1.254 -7.535 13.174 1.00 93.31 164 ASN A O 1
ATOM 1289 N N . ASP A 1 165 ? 1.475 -9.320 11.829 1.00 95.75 165 ASP A N 1
ATOM 1290 C CA . ASP A 1 165 ? 0.126 -9.881 12.023 1.00 95.75 165 ASP A CA 1
ATOM 1291 C C . ASP A 1 165 ? -1.025 -8.861 11.879 1.00 95.75 165 ASP A C 1
ATOM 1293 O O . ASP A 1 165 ? -2.062 -8.909 12.552 1.00 95.75 165 ASP A O 1
ATOM 1297 N N . ILE A 1 166 ? -0.874 -7.900 10.965 1.00 95.88 166 ILE A N 1
ATOM 1298 C CA . ILE A 1 166 ? -1.859 -6.840 10.751 1.00 95.88 166 ILE A CA 1
ATOM 1299 C C . ILE A 1 166 ? -3.002 -7.388 9.883 1.00 95.88 166 ILE A C 1
ATOM 1301 O O . ILE A 1 166 ? -2.908 -7.474 8.663 1.00 95.88 166 ILE A O 1
ATOM 1305 N N . ARG A 1 167 ? -4.129 -7.706 10.528 1.00 95.44 167 ARG A N 1
ATOM 1306 C CA . ARG A 1 167 ? -5.333 -8.291 9.902 1.00 95.44 167 ARG A CA 1
ATOM 1307 C C . ARG A 1 167 ? -6.268 -7.306 9.185 1.00 95.44 167 ARG A C 1
ATOM 1309 O O . ARG A 1 167 ? -6.281 -6.107 9.473 1.00 95.44 167 ARG A O 1
ATOM 1316 N N . SER A 1 168 ? -7.140 -7.815 8.318 1.00 95.12 168 SER A N 1
ATOM 1317 C CA . SER A 1 168 ? -8.240 -7.054 7.699 1.00 95.12 168 SER A CA 1
ATOM 1318 C C . SER A 1 168 ? -7.761 -5.799 6.957 1.00 95.12 168 SER A C 1
ATOM 1320 O O . SER A 1 168 ? -8.333 -4.712 7.094 1.00 95.12 168 SER A O 1
ATOM 1322 N N . VAL A 1 169 ? -6.673 -5.937 6.201 1.00 96.50 169 VAL A N 1
ATOM 1323 C CA . VAL A 1 169 ? -6.113 -4.871 5.362 1.00 96.50 169 VAL A CA 1
ATOM 1324 C C . VAL A 1 169 ? -6.767 -4.917 3.983 1.00 96.50 169 VAL A C 1
ATOM 1326 O O . VAL A 1 169 ? -6.891 -5.984 3.385 1.00 96.50 169 VAL A O 1
ATOM 1329 N N . VAL A 1 170 ? -7.176 -3.757 3.465 1.00 96.44 170 VAL A N 1
ATOM 1330 C CA . VAL A 1 170 ? -7.689 -3.619 2.094 1.00 96.44 170 VAL A CA 1
ATOM 1331 C C . VAL A 1 170 ? -6.534 -3.263 1.165 1.00 96.44 170 VAL A C 1
ATOM 1333 O O . VAL A 1 170 ? -6.002 -2.158 1.246 1.00 96.44 170 VAL A O 1
ATOM 1336 N N . PHE A 1 171 ? -6.164 -4.173 0.271 1.00 95.56 171 PHE A N 1
ATOM 1337 C CA . PHE A 1 171 ? -5.135 -3.978 -0.745 1.00 95.56 171 PHE A CA 1
ATOM 1338 C C . PHE A 1 171 ? -5.741 -3.398 -2.022 1.00 95.56 171 PHE A C 1
ATOM 1340 O O . PHE A 1 171 ? -6.560 -4.029 -2.689 1.00 95.56 171 PHE A O 1
ATOM 1347 N N . LEU A 1 172 ? -5.325 -2.180 -2.359 1.00 93.12 172 LEU A N 1
ATOM 1348 C CA . LEU A 1 172 ? -5.708 -1.459 -3.565 1.00 93.12 172 LEU A CA 1
ATOM 1349 C C . LEU A 1 172 ? -4.692 -1.719 -4.669 1.00 93.12 172 LEU A C 1
ATOM 1351 O O . LEU A 1 172 ? -3.679 -1.018 -4.775 1.00 93.12 172 LEU A O 1
ATOM 1355 N N . VAL A 1 173 ? -5.001 -2.686 -5.524 1.00 91.56 173 VAL A N 1
ATOM 1356 C CA . VAL A 1 173 ? -4.153 -3.037 -6.664 1.00 91.56 173 VAL A CA 1
ATOM 1357 C C . VAL A 1 173 ? -4.696 -2.365 -7.916 1.00 91.56 173 VAL A C 1
ATOM 1359 O O . VAL A 1 173 ? -5.898 -2.278 -8.122 1.00 91.56 173 VAL A O 1
ATOM 1362 N N . ARG A 1 174 ? -3.813 -1.870 -8.774 1.00 87.94 174 ARG A N 1
ATOM 1363 C CA . ARG A 1 174 ? -4.171 -1.376 -10.106 1.00 87.94 174 ARG A CA 1
ATOM 1364 C C . ARG A 1 174 ? -3.427 -2.195 -11.143 1.00 87.94 174 ARG A C 1
ATOM 1366 O O . ARG A 1 174 ? -2.316 -2.651 -10.854 1.00 87.94 174 ARG A O 1
ATOM 1373 N N . HIS A 1 175 ? -4.003 -2.341 -12.330 1.00 87.19 175 HIS A N 1
ATOM 1374 C CA . HIS A 1 175 ? -3.341 -2.979 -13.457 1.00 87.19 175 HIS A CA 1
ATOM 1375 C C . HIS A 1 175 ? -1.914 -2.409 -13.638 1.00 87.19 175 HIS A C 1
ATOM 1377 O O . HIS A 1 175 ? -1.741 -1.184 -13.623 1.00 87.19 175 HIS A O 1
ATOM 1383 N N . PRO A 1 176 ? -0.869 -3.251 -13.764 1.00 87.19 176 PRO A N 1
ATOM 1384 C CA . PRO A 1 176 ? 0.526 -2.829 -13.619 1.00 87.19 176 PRO A CA 1
ATOM 1385 C C . PRO A 1 176 ? 0.948 -1.780 -14.651 1.00 87.19 176 PRO A C 1
ATOM 1387 O O . PRO A 1 176 ? 1.594 -0.805 -14.274 1.00 87.19 176 PRO A O 1
ATOM 1390 N N . ILE A 1 177 ? 0.513 -1.910 -15.913 1.00 84.81 177 ILE A N 1
ATOM 1391 C CA . ILE A 1 177 ? 0.777 -0.921 -16.982 1.00 84.81 177 ILE A CA 1
ATOM 1392 C C . ILE A 1 177 ? 0.142 0.433 -16.635 1.00 84.81 177 ILE A C 1
ATOM 1394 O O . ILE A 1 177 ? 0.764 1.487 -16.710 1.00 84.81 177 ILE A O 1
ATOM 1398 N N . ASP A 1 178 ? -1.108 0.400 -16.199 1.00 82.25 178 ASP A N 1
ATOM 1399 C CA . ASP A 1 178 ? -1.912 1.572 -15.868 1.00 82.25 178 ASP A CA 1
ATOM 1400 C C . ASP A 1 178 ? -1.369 2.307 -14.634 1.00 82.25 178 ASP A C 1
ATOM 1402 O O . ASP A 1 178 ? -1.408 3.542 -14.521 1.00 82.25 178 ASP A O 1
ATOM 1406 N N . SER A 1 179 ? -0.851 1.520 -13.694 1.00 84.69 179 SER A N 1
ATOM 1407 C CA . SER A 1 179 ? -0.159 1.988 -12.506 1.00 84.69 179 SER A CA 1
ATOM 1408 C C . SER A 1 179 ? 1.204 2.589 -12.863 1.00 84.69 179 SER A C 1
ATOM 1410 O O . SER A 1 179 ? 1.478 3.711 -12.432 1.00 84.69 179 SER A O 1
ATOM 1412 N N . LEU A 1 180 ? 1.980 1.934 -13.741 1.00 84.69 180 LEU A N 1
ATOM 1413 C CA . LEU A 1 180 ? 3.257 2.434 -14.264 1.00 84.69 180 LEU A CA 1
ATOM 1414 C C . LEU A 1 180 ? 3.071 3.793 -14.931 1.00 84.69 180 LEU A C 1
ATOM 1416 O O . LEU A 1 180 ? 3.728 4.748 -14.551 1.00 84.69 180 LEU A O 1
ATOM 1420 N N . ILE A 1 181 ? 2.106 3.927 -15.842 1.00 81.50 181 ILE A N 1
ATOM 1421 C CA . ILE A 1 181 ? 1.817 5.189 -16.547 1.00 81.50 181 ILE A CA 1
ATOM 1422 C C . ILE A 1 181 ? 1.414 6.304 -15.577 1.00 81.50 181 ILE A C 1
ATOM 1424 O O . ILE A 1 181 ? 1.691 7.481 -15.796 1.00 81.50 181 ILE A O 1
ATOM 1428 N N . SER A 1 182 ? 0.716 5.959 -14.495 1.00 80.69 182 SER A N 1
ATOM 1429 C CA . SER A 1 182 ? 0.332 6.935 -13.474 1.00 80.69 182 SER A CA 1
ATOM 1430 C C . SER A 1 182 ? 1.503 7.369 -12.594 1.00 80.69 182 SER A C 1
ATOM 1432 O O . SER A 1 182 ? 1.486 8.505 -12.105 1.00 80.69 182 SER A O 1
ATOM 1434 N N . TRP A 1 183 ? 2.450 6.469 -12.342 1.00 82.62 183 TRP A N 1
ATOM 1435 C CA . TRP A 1 183 ? 3.673 6.737 -11.593 1.00 82.62 183 TRP A CA 1
ATOM 1436 C C . TRP A 1 183 ? 4.706 7.474 -12.455 1.00 82.62 183 TRP A C 1
ATOM 1438 O O . TRP A 1 183 ? 5.269 8.461 -12.011 1.00 82.62 183 TRP A O 1
ATOM 1448 N N . ALA A 1 184 ? 4.849 7.119 -13.727 1.00 80.06 184 ALA A N 1
ATOM 1449 C CA . ALA A 1 184 ? 5.826 7.684 -14.653 1.00 80.06 184 ALA A CA 1
ATOM 1450 C C . ALA A 1 184 ? 5.523 9.131 -15.102 1.00 80.06 184 ALA A C 1
ATOM 1452 O O . ALA A 1 184 ? 6.108 9.625 -16.058 1.00 80.06 184 ALA A O 1
ATOM 1453 N N . LYS A 1 185 ? 4.602 9.828 -14.426 1.00 79.31 185 LYS A N 1
ATOM 1454 C CA . LYS A 1 185 ? 4.280 11.232 -14.698 1.00 79.31 185 LYS A CA 1
ATOM 1455 C C . LYS A 1 185 ? 5.360 12.146 -14.108 1.00 79.31 185 LYS A C 1
ATOM 1457 O O . LYS A 1 185 ? 5.499 12.157 -12.877 1.00 79.31 185 LYS A O 1
ATOM 1462 N N . PRO A 1 186 ? 6.061 12.955 -14.926 1.00 73.50 186 PRO A N 1
ATOM 1463 C CA . PRO A 1 186 ? 7.145 13.817 -14.453 1.00 73.50 186 PRO A CA 1
ATOM 1464 C C . PRO A 1 186 ? 6.730 14.777 -13.335 1.00 73.50 186 PRO A C 1
ATOM 1466 O O . PRO A 1 186 ? 7.496 15.009 -12.409 1.00 73.50 186 PRO A O 1
ATOM 1469 N N . GLU A 1 187 ? 5.485 15.264 -13.330 1.00 76.12 187 GLU A N 1
ATOM 1470 C CA . GLU A 1 187 ? 5.013 16.207 -12.302 1.00 76.12 187 GLU A CA 1
ATOM 1471 C C . GLU A 1 187 ? 4.887 15.576 -10.905 1.00 76.12 187 GLU A C 1
ATOM 1473 O O . GLU A 1 187 ? 4.604 16.269 -9.928 1.00 76.12 187 GLU A O 1
ATOM 1478 N N . ARG A 1 188 ? 5.016 14.248 -10.804 1.00 68.81 188 ARG A N 1
ATOM 1479 C CA . ARG A 1 188 ? 4.894 13.493 -9.550 1.00 68.81 188 ARG A CA 1
ATOM 1480 C C . ARG A 1 188 ? 6.216 12.902 -9.085 1.00 68.81 188 ARG A C 1
ATOM 1482 O O . ARG A 1 188 ? 6.412 12.773 -7.881 1.00 68.81 188 ARG A O 1
ATOM 1489 N N . HIS A 1 189 ? 7.055 12.499 -10.036 1.00 72.19 189 HIS A N 1
ATOM 1490 C CA . HIS A 1 189 ? 8.243 11.687 -9.796 1.00 72.19 189 HIS A CA 1
ATOM 1491 C C . HIS A 1 189 ? 9.424 12.115 -10.686 1.00 72.19 189 HIS A C 1
ATOM 1493 O O . HIS A 1 189 ? 10.260 11.286 -11.007 1.00 72.19 189 HIS A O 1
ATOM 1499 N N . GLY A 1 190 ? 9.490 13.384 -11.110 1.00 69.56 190 GLY A N 1
ATOM 1500 C CA . GLY A 1 190 ? 10.513 13.906 -12.029 1.00 69.56 190 GLY A CA 1
ATOM 1501 C C . GLY A 1 190 ? 11.937 13.518 -11.635 1.00 69.56 190 GLY A C 1
ATOM 1502 O O . GLY A 1 190 ? 12.589 12.819 -12.401 1.00 69.56 190 GLY A O 1
ATOM 1503 N N . ASP A 1 191 ? 12.347 13.848 -10.410 1.00 68.06 191 ASP A N 1
ATOM 1504 C CA . ASP A 1 191 ? 13.682 13.530 -9.885 1.00 68.06 191 ASP A CA 1
ATOM 1505 C C . ASP A 1 191 ? 13.954 12.015 -9.883 1.00 68.06 191 ASP A C 1
ATOM 1507 O O . ASP A 1 191 ? 15.034 11.559 -10.243 1.00 68.06 191 ASP A O 1
ATOM 1511 N N . THR A 1 192 ? 12.947 11.204 -9.528 1.00 69.69 192 THR A N 1
ATOM 1512 C CA . THR A 1 192 ? 13.033 9.737 -9.601 1.00 69.69 192 THR A CA 1
ATOM 1513 C C . THR A 1 192 ? 13.282 9.260 -11.022 1.00 69.69 192 THR A C 1
ATOM 1515 O O . THR A 1 192 ? 14.104 8.384 -11.263 1.00 69.69 192 THR A O 1
ATOM 1518 N N . LEU A 1 193 ? 12.501 9.787 -11.959 1.00 73.31 193 LEU A N 1
ATOM 1519 C CA . LEU A 1 193 ? 12.525 9.359 -13.345 1.00 73.31 193 LEU A CA 1
ATOM 1520 C C . LEU A 1 193 ? 13.824 9.794 -14.009 1.00 73.31 193 LEU A C 1
ATOM 1522 O O . LEU A 1 193 ? 14.365 9.019 -14.783 1.00 73.31 193 LEU A O 1
ATOM 1526 N N . GLU A 1 194 ? 14.346 10.973 -13.680 1.00 74.75 194 GLU A N 1
ATOM 1527 C CA . GLU A 1 194 ? 15.650 11.444 -14.145 1.00 74.75 194 GLU A CA 1
ATOM 1528 C C . GLU A 1 194 ? 16.772 10.495 -13.709 1.00 74.75 194 GLU A C 1
ATOM 1530 O O . GLU A 1 194 ? 17.512 10.006 -14.561 1.00 74.75 194 GLU A O 1
ATOM 1535 N N . LEU A 1 195 ? 16.813 10.122 -12.423 1.00 71.56 195 LEU A N 1
ATOM 1536 C CA . LEU A 1 195 ? 17.782 9.150 -11.894 1.00 71.56 195 LEU A CA 1
ATOM 1537 C C . LEU A 1 195 ? 17.686 7.775 -12.568 1.00 71.56 195 LEU A C 1
ATOM 1539 O O . LEU A 1 195 ? 18.682 7.070 -12.699 1.00 71.56 195 LEU A O 1
ATOM 1543 N N . LEU A 1 196 ? 16.487 7.384 -12.999 1.00 72.94 196 LEU A N 1
ATOM 1544 C CA . LEU A 1 196 ? 16.245 6.106 -13.665 1.00 72.94 196 LEU A CA 1
ATOM 1545 C C . LEU A 1 196 ? 16.516 6.158 -15.176 1.00 72.94 196 LEU A C 1
ATOM 1547 O O . LEU A 1 196 ? 16.317 5.151 -15.847 1.00 72.94 196 LEU A O 1
ATOM 1551 N N . GLY A 1 197 ? 16.957 7.286 -15.741 1.00 75.38 197 GLY A N 1
ATOM 1552 C CA . GLY A 1 197 ? 17.187 7.426 -17.185 1.00 75.38 197 GLY A CA 1
ATOM 1553 C C . GLY A 1 197 ? 15.919 7.730 -17.997 1.00 75.38 197 GLY A C 1
ATOM 1554 O O . GLY A 1 197 ? 15.873 7.505 -19.206 1.00 75.38 197 GLY A O 1
ATOM 1555 N N . GLY A 1 198 ? 14.881 8.245 -17.342 1.00 79.12 198 GLY A N 1
ATOM 1556 C CA . GLY A 1 198 ? 13.625 8.703 -17.927 1.00 79.12 198 GLY A CA 1
ATOM 1557 C C . GLY A 1 198 ? 12.455 7.730 -17.762 1.00 79.12 198 GLY A C 1
ATOM 1558 O O . GLY A 1 198 ? 12.604 6.561 -17.425 1.00 79.12 198 GLY A O 1
ATOM 1559 N N . GLN A 1 199 ? 11.246 8.218 -18.055 1.00 77.50 199 GLN A N 1
ATOM 1560 C CA . GLN A 1 199 ? 9.994 7.451 -17.936 1.00 77.50 199 GLN A CA 1
ATOM 1561 C C . GLN A 1 199 ? 9.929 6.179 -18.792 1.00 77.50 199 GLN A C 1
ATOM 1563 O O . GLN A 1 199 ? 9.108 5.307 -18.509 1.00 77.50 199 GLN A O 1
ATOM 1568 N N . SER A 1 200 ? 10.752 6.111 -19.842 1.00 75.81 200 SER A N 1
ATOM 1569 C CA . SER A 1 200 ? 10.758 5.026 -20.822 1.00 75.81 200 SER A CA 1
ATOM 1570 C C . SER A 1 200 ? 11.929 4.050 -20.664 1.00 75.81 200 SER A C 1
ATOM 1572 O O . SER A 1 200 ? 12.080 3.150 -21.487 1.00 75.81 200 SER A O 1
ATOM 1574 N N . SER A 1 201 ? 12.775 4.223 -19.646 1.00 79.25 201 SER A N 1
ATOM 1575 C CA . SER A 1 201 ? 13.953 3.377 -19.463 1.00 79.25 201 SER A CA 1
ATOM 1576 C C . SER A 1 201 ? 13.591 1.993 -18.920 1.00 79.25 201 SER A C 1
ATOM 1578 O O . SER A 1 201 ? 12.618 1.825 -18.179 1.00 79.25 201 SER A O 1
ATOM 1580 N N . GLU A 1 202 ? 14.417 0.992 -19.232 1.00 80.38 202 GLU A N 1
ATOM 1581 C CA . GLU A 1 202 ? 14.296 -0.341 -18.628 1.00 80.38 202 GLU A CA 1
ATOM 1582 C C . GLU A 1 202 ? 14.430 -0.275 -17.104 1.0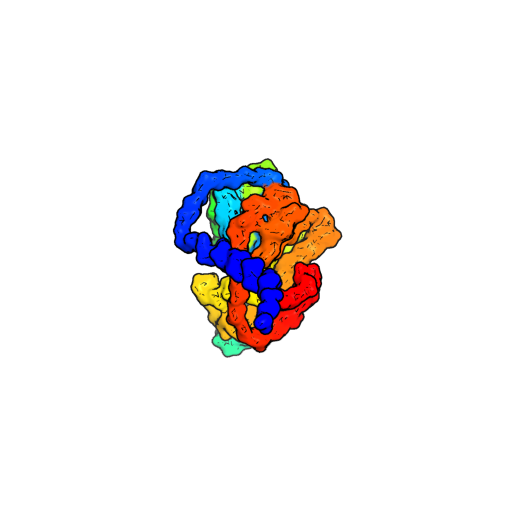0 80.38 202 GLU A C 1
ATOM 1584 O O . GLU A 1 202 ? 13.653 -0.907 -16.397 1.00 80.38 202 GLU A O 1
ATOM 1589 N N . ALA A 1 203 ? 15.323 0.572 -16.582 1.00 75.31 203 ALA A N 1
ATOM 1590 C CA . ALA A 1 203 ? 15.487 0.764 -15.143 1.00 75.31 203 ALA A CA 1
ATOM 1591 C C . ALA A 1 203 ? 14.206 1.288 -14.468 1.00 75.31 203 ALA A C 1
ATOM 1593 O O . ALA A 1 203 ? 13.860 0.830 -13.380 1.00 75.31 203 ALA A O 1
ATOM 1594 N N . ALA A 1 204 ? 13.459 2.197 -15.106 1.00 78.44 204 ALA A N 1
ATOM 1595 C CA . ALA A 1 204 ? 12.181 2.674 -14.582 1.00 78.44 204 ALA A CA 1
ATOM 1596 C C . ALA A 1 204 ? 11.100 1.581 -14.597 1.00 78.44 204 ALA A C 1
ATOM 1598 O O . ALA A 1 204 ? 10.310 1.477 -13.652 1.00 78.44 204 ALA A O 1
ATOM 1599 N N . VAL A 1 205 ? 11.081 0.747 -15.643 1.00 82.06 205 VAL A N 1
ATOM 1600 C CA . VAL A 1 205 ? 10.168 -0.401 -15.755 1.00 82.06 205 VAL A CA 1
ATOM 1601 C C . VAL A 1 205 ? 10.481 -1.456 -14.698 1.00 82.06 205 VAL A C 1
ATOM 1603 O O . VAL A 1 205 ? 9.565 -1.886 -13.997 1.00 82.06 205 VAL A O 1
ATOM 1606 N N . ASP A 1 206 ? 11.749 -1.830 -14.545 1.00 80.50 206 ASP A N 1
ATOM 1607 C CA . ASP A 1 206 ? 12.218 -2.831 -13.586 1.00 80.50 206 ASP A CA 1
ATOM 1608 C C . ASP A 1 206 ? 11.974 -2.365 -12.145 1.00 80.50 206 ASP A C 1
ATOM 1610 O O . ASP A 1 206 ? 11.356 -3.083 -11.349 1.00 80.50 206 ASP A O 1
ATOM 1614 N N . TYR A 1 207 ? 12.349 -1.117 -11.836 1.00 78.25 207 TYR A N 1
ATOM 1615 C CA . TYR A 1 207 ? 12.098 -0.488 -10.538 1.00 78.25 207 TYR A CA 1
ATOM 1616 C C . TYR A 1 207 ? 10.618 -0.550 -10.162 1.00 78.25 207 TYR A C 1
ATOM 1618 O O . TYR A 1 207 ? 10.257 -0.892 -9.030 1.00 78.25 207 TYR A O 1
ATOM 1626 N N . TRP A 1 208 ? 9.741 -0.210 -11.107 1.00 83.69 208 TRP A N 1
ATOM 1627 C CA . TRP A 1 208 ? 8.313 -0.201 -10.848 1.00 83.69 208 TRP A CA 1
ATOM 1628 C C . TRP A 1 208 ? 7.711 -1.608 -10.779 1.00 83.69 208 TRP A C 1
ATOM 1630 O O . TRP A 1 208 ? 6.909 -1.879 -9.882 1.00 83.69 208 TRP A O 1
ATOM 1640 N N . GLY A 1 209 ? 8.096 -2.501 -11.692 1.00 84.81 209 GLY A N 1
ATOM 1641 C CA . GLY A 1 209 ? 7.595 -3.872 -11.772 1.00 84.81 209 GLY A CA 1
ATOM 1642 C C . GLY A 1 209 ? 7.860 -4.655 -10.491 1.00 84.81 209 GLY A C 1
ATOM 1643 O O . GLY A 1 209 ? 6.929 -5.220 -9.913 1.00 84.81 209 GLY A O 1
ATOM 1644 N N . LEU A 1 210 ? 9.088 -4.594 -9.970 1.00 82.38 210 LEU A N 1
ATOM 1645 C CA . LEU A 1 210 ? 9.435 -5.234 -8.700 1.00 82.38 210 LEU A CA 1
ATOM 1646 C C . LEU A 1 210 ? 8.573 -4.716 -7.546 1.00 82.38 210 LEU A C 1
ATOM 1648 O O . LEU A 1 210 ? 8.063 -5.472 -6.723 1.00 82.38 210 LEU A O 1
ATOM 1652 N N . ARG A 1 211 ? 8.394 -3.403 -7.493 1.00 82.81 211 ARG A N 1
ATOM 1653 C CA . ARG A 1 211 ? 7.606 -2.740 -6.462 1.00 82.81 211 ARG A CA 1
ATOM 1654 C C . ARG A 1 211 ? 6.130 -3.135 -6.538 1.00 82.81 211 ARG A C 1
ATOM 1656 O O . ARG A 1 211 ? 5.494 -3.344 -5.502 1.00 82.81 211 ARG A O 1
ATOM 1663 N N . TRP A 1 212 ? 5.579 -3.231 -7.742 1.00 88.88 212 TRP A N 1
ATOM 1664 C CA . TRP A 1 212 ? 4.229 -3.741 -7.938 1.00 88.88 212 TRP A CA 1
ATOM 1665 C C . TRP A 1 212 ? 4.113 -5.182 -7.423 1.00 88.88 212 TRP A C 1
ATOM 1667 O O . TRP A 1 212 ? 3.210 -5.450 -6.632 1.00 88.88 212 TRP A O 1
ATOM 1677 N N . ASN A 1 213 ? 5.072 -6.055 -7.756 1.00 85.94 213 ASN A N 1
ATOM 1678 C CA . ASN A 1 213 ? 5.109 -7.426 -7.241 1.00 85.94 213 ASN A CA 1
ATOM 1679 C C . ASN A 1 213 ? 5.162 -7.467 -5.717 1.00 85.94 213 ASN A C 1
ATOM 1681 O O . ASN A 1 213 ? 4.315 -8.114 -5.127 1.00 85.94 213 ASN A O 1
ATOM 1685 N N . GLN A 1 214 ? 6.042 -6.700 -5.071 1.00 85.56 214 GLN A N 1
ATOM 1686 C CA . GLN A 1 214 ? 6.139 -6.665 -3.605 1.00 85.56 214 GLN A CA 1
ATOM 1687 C C . GLN A 1 214 ? 4.807 -6.306 -2.928 1.00 85.56 214 GLN A C 1
ATOM 1689 O O . GLN A 1 214 ? 4.473 -6.849 -1.880 1.00 85.56 214 GLN A O 1
ATOM 1694 N N . HIS A 1 215 ? 4.018 -5.404 -3.523 1.00 90.88 215 HIS A N 1
ATOM 1695 C CA . HIS A 1 215 ? 2.687 -5.072 -3.005 1.00 90.88 215 HIS A CA 1
ATOM 1696 C C . HIS A 1 215 ? 1.695 -6.233 -3.127 1.00 90.88 215 HIS A C 1
ATOM 1698 O O . HIS A 1 215 ? 0.883 -6.442 -2.228 1.00 90.88 215 HIS A O 1
ATOM 1704 N N . VAL A 1 216 ? 1.748 -6.957 -4.243 1.00 93.00 216 VAL A N 1
ATOM 1705 C CA . VAL A 1 216 ? 0.869 -8.097 -4.519 1.00 93.00 216 VAL A CA 1
ATOM 1706 C C . VAL A 1 216 ? 1.288 -9.337 -3.728 1.00 93.00 216 VAL A C 1
ATOM 1708 O O . VAL A 1 216 ? 0.435 -10.020 -3.169 1.00 93.00 216 VAL A O 1
ATOM 1711 N N . ASP A 1 217 ? 2.586 -9.593 -3.610 1.00 91.31 217 ASP A N 1
ATOM 1712 C CA . ASP A 1 217 ? 3.146 -10.649 -2.770 1.00 91.31 217 ASP A CA 1
ATOM 1713 C C . ASP A 1 217 ? 2.733 -10.456 -1.317 1.00 91.31 217 ASP A C 1
ATOM 1715 O O . ASP A 1 217 ? 2.351 -11.415 -0.658 1.00 91.31 217 ASP A O 1
ATOM 1719 N N . GLU A 1 218 ? 2.743 -9.218 -0.821 1.00 92.69 218 GLU A N 1
ATOM 1720 C CA . GLU A 1 218 ? 2.288 -8.931 0.535 1.00 92.69 218 GLU A CA 1
ATOM 1721 C C . GLU A 1 218 ? 0.816 -9.298 0.749 1.00 92.69 218 GLU A C 1
ATOM 1723 O O . GLU A 1 218 ? 0.466 -9.872 1.780 1.00 92.69 218 GLU A O 1
ATOM 1728 N N . TYR A 1 219 ? -0.047 -9.034 -0.237 1.00 96.19 219 TYR A N 1
ATOM 1729 C CA . TYR A 1 219 ? -1.430 -9.502 -0.189 1.00 96.19 219 TYR A CA 1
ATOM 1730 C C . TYR A 1 219 ? -1.492 -11.032 -0.064 1.00 96.19 219 TYR A C 1
ATOM 1732 O O . TYR A 1 219 ? -2.189 -11.538 0.817 1.00 96.19 219 TYR A O 1
ATOM 1740 N N . PHE A 1 220 ? -0.739 -11.768 -0.888 1.00 95.50 220 PHE A N 1
ATOM 1741 C CA . PHE A 1 220 ? -0.725 -13.232 -0.836 1.00 95.50 220 PHE A CA 1
ATOM 1742 C C . PHE A 1 220 ? -0.141 -13.777 0.470 1.00 95.50 220 PHE A C 1
ATOM 1744 O O . PHE A 1 220 ? -0.728 -14.691 1.041 1.00 95.50 220 PHE A O 1
ATOM 1751 N N . ARG A 1 221 ? 0.913 -13.169 1.021 1.00 95.12 221 ARG A N 1
ATOM 1752 C CA . ARG A 1 221 ? 1.441 -13.535 2.347 1.00 95.12 221 ARG A CA 1
ATOM 1753 C C . ARG A 1 221 ? 0.404 -13.337 3.445 1.00 95.12 221 ARG A C 1
ATOM 1755 O O . ARG A 1 221 ? 0.274 -14.180 4.326 1.00 95.12 221 ARG A O 1
ATOM 1762 N N . CYS A 1 222 ? -0.376 -12.256 3.390 1.00 96.81 222 CYS A N 1
ATOM 1763 C CA . CYS A 1 222 ? -1.488 -12.063 4.319 1.00 96.81 222 CYS A CA 1
ATOM 1764 C C . CYS A 1 222 ? -2.600 -13.113 4.143 1.00 96.81 222 CYS A C 1
ATOM 1766 O O . CYS A 1 222 ? -3.244 -13.466 5.130 1.00 96.81 222 CYS A O 1
ATOM 1768 N N . VAL A 1 223 ? -2.846 -13.605 2.920 1.00 97.31 223 VAL A N 1
ATOM 1769 C CA . VAL A 1 223 ? -3.784 -14.717 2.670 1.00 97.31 223 VAL A CA 1
ATOM 1770 C C . VAL A 1 223 ? -3.245 -16.011 3.280 1.00 97.31 223 VAL A C 1
ATOM 1772 O O . VAL A 1 223 ? -3.961 -16.671 4.027 1.00 97.31 223 VAL A O 1
ATOM 1775 N N . GLU A 1 224 ? -1.985 -16.349 3.004 1.00 97.00 224 GLU A N 1
ATOM 1776 C CA . GLU A 1 224 ? -1.308 -17.548 3.519 1.00 97.00 224 GLU A CA 1
ATOM 1777 C C . GLU A 1 224 ? -1.258 -17.574 5.054 1.00 97.00 224 GLU A C 1
ATOM 1779 O O . GLU A 1 224 ? -1.414 -18.632 5.659 1.00 97.00 224 GLU A O 1
ATOM 1784 N N . ALA A 1 225 ? -1.105 -16.407 5.683 1.00 96.31 225 ALA A N 1
ATOM 1785 C CA . ALA A 1 225 ? -1.089 -16.239 7.134 1.00 96.31 225 ALA A CA 1
ATOM 1786 C C . ALA A 1 225 ? -2.488 -16.085 7.778 1.00 96.31 225 ALA A C 1
ATOM 1788 O O . ALA A 1 225 ? -2.583 -15.766 8.961 1.00 96.31 225 ALA A O 1
ATOM 1789 N N . ASP A 1 226 ? -3.584 -16.269 7.029 1.00 97.81 226 ASP A N 1
ATOM 1790 C CA . ASP A 1 226 ? -4.967 -16.115 7.520 1.00 97.81 226 ASP A CA 1
ATOM 1791 C C . ASP A 1 226 ? -5.248 -14.751 8.204 1.00 97.81 226 ASP A C 1
ATOM 1793 O O . ASP A 1 226 ? -6.024 -14.597 9.161 1.00 97.81 226 ASP A O 1
ATOM 1797 N N . LEU A 1 227 ? -4.623 -13.692 7.683 1.00 96.31 227 LEU A N 1
ATOM 1798 C CA . LEU A 1 227 ? -4.800 -12.320 8.168 1.00 96.31 227 LEU A CA 1
ATOM 1799 C C . LEU A 1 227 ? -6.053 -11.649 7.585 1.00 96.31 227 LEU A C 1
ATOM 1801 O O . LEU A 1 227 ? -6.289 -10.467 7.827 1.00 96.31 227 LEU A O 1
ATOM 1805 N N . GLN A 1 228 ? -6.885 -12.397 6.855 1.00 96.00 228 GLN A N 1
ATOM 1806 C CA . GLN A 1 228 ? -8.158 -11.938 6.288 1.00 96.00 228 GLN A CA 1
ATOM 1807 C C . GLN A 1 228 ? -8.030 -10.660 5.422 1.00 96.00 228 GLN A C 1
ATOM 1809 O O . GLN A 1 228 ? -8.804 -9.713 5.608 1.00 96.00 228 GLN A O 1
ATOM 1814 N N . PRO A 1 229 ? -7.045 -10.565 4.503 1.00 96.75 229 PRO A N 1
ATOM 1815 C CA . PRO A 1 229 ? -6.920 -9.396 3.641 1.00 96.75 229 PRO A CA 1
ATOM 1816 C C . PRO A 1 229 ? -8.067 -9.336 2.623 1.00 96.75 229 PRO A C 1
ATOM 1818 O O . PRO A 1 229 ? -8.611 -10.356 2.204 1.00 96.75 229 PRO A O 1
ATOM 1821 N N . VAL A 1 230 ? -8.395 -8.128 2.167 1.00 96.75 230 VAL A N 1
ATOM 1822 C CA . VAL A 1 230 ? -9.337 -7.909 1.062 1.00 96.75 230 VAL A CA 1
ATOM 1823 C C . VAL A 1 230 ? -8.595 -7.310 -0.115 1.00 96.75 230 VAL A C 1
ATOM 1825 O O . VAL A 1 230 ? -7.906 -6.305 0.033 1.00 96.75 230 VAL A O 1
ATOM 1828 N N . LEU A 1 231 ? -8.777 -7.895 -1.293 1.00 95.50 231 LEU A N 1
ATOM 1829 C CA . LEU A 1 231 ? -8.293 -7.335 -2.546 1.00 95.50 231 LEU A CA 1
ATOM 1830 C C . LEU A 1 231 ? -9.367 -6.439 -3.167 1.00 95.50 231 LEU A C 1
ATOM 1832 O O . LEU A 1 231 ? -10.514 -6.851 -3.303 1.00 95.50 231 LEU A O 1
ATOM 1836 N N . VAL A 1 232 ? -8.977 -5.238 -3.588 1.00 93.38 232 VAL A N 1
ATOM 1837 C CA . VAL A 1 232 ? -9.792 -4.364 -4.437 1.00 93.38 232 VAL A CA 1
ATOM 1838 C C . VAL A 1 232 ? -8.939 -3.907 -5.613 1.00 93.38 232 VAL A C 1
ATOM 1840 O O . VAL A 1 232 ? -8.023 -3.093 -5.465 1.00 93.38 232 VAL A O 1
ATOM 1843 N N . ARG A 1 233 ? -9.246 -4.425 -6.801 1.00 90.69 233 ARG A N 1
ATOM 1844 C CA . A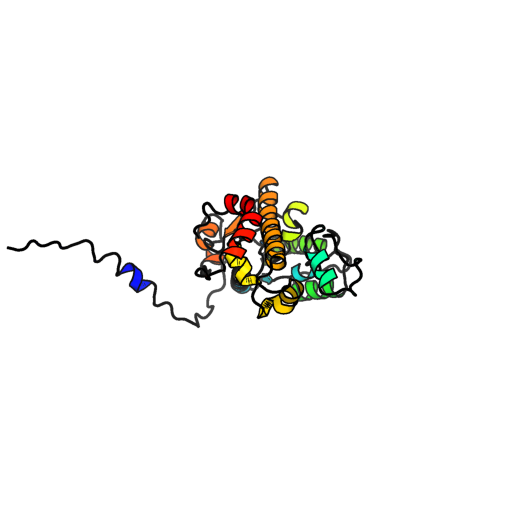RG A 1 233 ? -8.612 -4.029 -8.057 1.00 90.69 233 ARG A CA 1
ATOM 1845 C C . ARG A 1 233 ? -9.276 -2.760 -8.563 1.00 90.69 233 ARG A C 1
ATOM 1847 O O . ARG A 1 233 ? -10.495 -2.689 -8.648 1.00 90.69 233 ARG A O 1
ATOM 1854 N N . TYR A 1 234 ? -8.494 -1.747 -8.907 1.00 87.25 234 TYR A N 1
ATOM 1855 C CA . TYR A 1 234 ? -8.986 -0.426 -9.295 1.00 87.25 234 TYR A CA 1
ATOM 1856 C C . TYR A 1 234 ? -9.982 -0.484 -10.465 1.00 87.25 234 TYR A C 1
ATOM 1858 O O . TYR A 1 234 ? -10.980 0.236 -10.477 1.00 87.25 234 TYR A O 1
ATOM 1866 N N . GLU A 1 235 ? -9.730 -1.370 -11.423 1.00 83.88 235 GLU A N 1
ATOM 1867 C CA . GLU A 1 235 ? -10.544 -1.604 -12.615 1.00 83.88 235 GLU A CA 1
ATOM 1868 C C . GLU A 1 235 ? -11.910 -2.221 -12.274 1.00 83.88 235 GLU A C 1
ATOM 1870 O O . GLU A 1 235 ? -12.896 -1.958 -12.961 1.00 83.88 235 GLU A O 1
ATOM 1875 N N . PHE A 1 236 ? -11.973 -2.976 -11.174 1.00 87.00 236 PHE A N 1
ATOM 1876 C CA . PHE A 1 236 ? -13.143 -3.705 -10.681 1.00 87.00 236 PHE A CA 1
ATOM 1877 C C . PHE A 1 236 ? -13.590 -3.207 -9.305 1.00 87.00 236 PHE A C 1
ATOM 1879 O O . PHE A 1 236 ? -14.277 -3.918 -8.580 1.00 87.00 236 PHE A O 1
ATOM 1886 N N . ALA A 1 237 ? -13.210 -1.982 -8.920 1.00 87.31 237 ALA A N 1
ATOM 1887 C CA . ALA A 1 237 ? -13.207 -1.585 -7.514 1.00 87.31 237 ALA A CA 1
ATOM 1888 C C . ALA A 1 237 ? -14.582 -1.699 -6.850 1.00 87.31 237 ALA A C 1
ATOM 1890 O O . ALA A 1 237 ? -14.679 -2.079 -5.688 1.00 87.31 237 ALA A O 1
ATOM 1891 N N . TYR A 1 238 ? -15.648 -1.381 -7.590 1.00 85.62 238 TYR A N 1
ATOM 1892 C CA . TYR A 1 238 ? -17.008 -1.545 -7.094 1.00 85.62 238 TYR A CA 1
ATOM 1893 C C . TYR A 1 238 ? -17.394 -3.020 -6.936 1.00 85.62 238 TYR A C 1
ATOM 1895 O O . TYR A 1 238 ? -17.925 -3.381 -5.892 1.00 85.62 238 TYR A O 1
ATOM 1903 N N . GLU A 1 239 ? -17.110 -3.854 -7.941 1.00 88.31 239 GLU A N 1
ATOM 1904 C CA . GLU A 1 239 ? -17.393 -5.295 -7.938 1.00 88.31 239 GLU A CA 1
ATOM 1905 C C . GLU A 1 239 ? -16.655 -5.992 -6.792 1.00 88.31 239 GLU A C 1
ATOM 1907 O O . GLU A 1 239 ? -17.302 -6.562 -5.913 1.00 88.31 239 GLU A O 1
ATOM 1912 N N . ASP A 1 240 ? -15.332 -5.829 -6.714 1.00 91.44 240 ASP A N 1
ATOM 1913 C CA . ASP A 1 240 ? -14.501 -6.397 -5.649 1.00 91.44 240 ASP A CA 1
ATOM 1914 C C . ASP A 1 240 ? -14.985 -5.935 -4.259 1.00 91.44 240 ASP A C 1
ATOM 1916 O O . ASP A 1 240 ? -15.105 -6.731 -3.327 1.00 91.44 240 ASP A O 1
ATOM 1920 N N . ALA A 1 241 ? -15.370 -4.660 -4.122 1.00 90.81 241 ALA A N 1
ATOM 1921 C CA . ALA A 1 241 ? -15.892 -4.120 -2.869 1.00 90.81 241 ALA A CA 1
ATOM 1922 C C . ALA A 1 241 ? -17.282 -4.649 -2.474 1.00 90.81 241 ALA A C 1
ATOM 1924 O O . ALA A 1 241 ? -17.652 -4.525 -1.306 1.00 90.81 241 ALA A O 1
ATOM 1925 N N . THR A 1 242 ? -18.070 -5.221 -3.394 1.00 89.88 242 THR A N 1
ATOM 1926 C CA . THR A 1 242 ? -19.357 -5.850 -3.037 1.00 89.88 242 THR A CA 1
ATOM 1927 C C . THR A 1 242 ? -19.190 -7.194 -2.334 1.00 89.88 242 THR A C 1
ATOM 1929 O O . THR A 1 242 ? -20.081 -7.601 -1.587 1.00 89.88 242 THR A O 1
ATOM 1932 N N . HIS A 1 243 ? -18.039 -7.848 -2.502 1.00 90.88 243 HIS A N 1
ATOM 1933 C CA . HIS A 1 243 ? -17.717 -9.108 -1.833 1.00 90.88 243 HIS A CA 1
ATOM 1934 C C . HIS A 1 243 ? -17.239 -8.920 -0.385 1.00 90.88 243 HIS A C 1
ATOM 1936 O O . HIS A 1 243 ? -17.124 -9.896 0.353 1.00 90.88 243 HIS A O 1
ATOM 1942 N N . ALA A 1 244 ? -17.006 -7.676 0.045 1.00 90.88 244 ALA A N 1
ATOM 1943 C CA . ALA A 1 244 ? -16.530 -7.336 1.380 1.00 90.88 244 ALA A CA 1
ATOM 1944 C C . ALA A 1 244 ? -17.549 -6.453 2.133 1.00 90.88 244 ALA A C 1
ATOM 1946 O O . ALA A 1 244 ? -17.967 -5.406 1.620 1.00 90.88 244 ALA A O 1
ATOM 1947 N N . PRO A 1 245 ? -17.948 -6.815 3.369 1.00 89.56 245 PRO A N 1
ATOM 1948 C CA . PRO A 1 245 ? -18.946 -6.063 4.123 1.00 89.56 245 PRO A CA 1
ATOM 1949 C C . PRO A 1 245 ? -18.594 -4.578 4.271 1.00 89.56 245 PRO A C 1
ATOM 1951 O O . PRO A 1 245 ? -17.546 -4.212 4.794 1.00 89.56 245 PRO A O 1
ATOM 1954 N N . GLY A 1 246 ? -19.502 -3.708 3.826 1.00 86.38 246 GLY A N 1
ATOM 1955 C CA . GLY A 1 246 ? -19.401 -2.262 4.030 1.00 86.38 246 GLY A CA 1
ATOM 1956 C C . GLY A 1 246 ? -18.388 -1.522 3.148 1.00 86.38 246 GLY A C 1
ATOM 1957 O O . GLY A 1 246 ? -18.321 -0.302 3.263 1.00 86.38 246 GLY A O 1
ATOM 1958 N N . LEU A 1 247 ? -17.654 -2.187 2.243 1.00 89.94 247 LEU A N 1
ATOM 1959 C CA . LEU A 1 247 ? -16.697 -1.502 1.359 1.00 89.94 247 LEU A CA 1
ATOM 1960 C C . LEU A 1 247 ? -17.345 -0.833 0.144 1.00 89.94 247 LEU A C 1
ATOM 1962 O O . LEU A 1 247 ? -16.846 0.197 -0.309 1.00 89.94 247 LEU A O 1
ATOM 1966 N N . ALA A 1 248 ? -18.465 -1.346 -0.372 1.00 88.56 248 ALA A N 1
ATOM 1967 C CA . ALA A 1 248 ? -19.093 -0.799 -1.580 1.00 88.56 248 ALA A CA 1
ATOM 1968 C C . ALA A 1 248 ? -19.318 0.737 -1.554 1.00 88.56 248 ALA A C 1
ATOM 1970 O O . ALA A 1 248 ? -19.002 1.389 -2.550 1.00 88.56 248 ALA A O 1
ATOM 1971 N N . PRO A 1 249 ? -19.769 1.376 -0.450 1.00 84.50 249 PRO A N 1
ATOM 1972 C CA . PRO A 1 249 ? -19.881 2.838 -0.371 1.00 84.50 249 PRO A CA 1
ATOM 1973 C C . PRO A 1 249 ? -18.551 3.596 -0.499 1.00 84.50 249 PRO A C 1
ATOM 1975 O O . PRO A 1 249 ? -18.547 4.732 -0.971 1.00 84.50 249 PRO A O 1
ATOM 1978 N N . VAL A 1 250 ? -17.430 2.990 -0.094 1.00 85.25 250 VAL A N 1
ATOM 1979 C CA . VAL A 1 250 ? -16.087 3.586 -0.206 1.00 85.25 250 VAL A CA 1
ATOM 1980 C C . VAL A 1 250 ? -15.653 3.657 -1.674 1.00 85.25 250 VAL A C 1
ATOM 1982 O O . VAL A 1 250 ? -15.042 4.642 -2.094 1.00 85.25 250 VAL A O 1
ATOM 1985 N N . PHE A 1 251 ? -16.027 2.650 -2.468 1.00 87.06 251 PHE A N 1
ATOM 1986 C CA . PHE A 1 251 ? -15.605 2.492 -3.863 1.00 87.06 251 PHE A CA 1
ATOM 1987 C C . PHE A 1 251 ? -16.682 2.851 -4.899 1.00 87.06 251 PHE A C 1
ATOM 1989 O O . PHE A 1 251 ? -16.389 2.885 -6.089 1.00 87.06 251 PHE A O 1
ATOM 1996 N N . ALA A 1 252 ? -17.898 3.211 -4.475 1.00 83.31 252 ALA A N 1
ATOM 1997 C CA . ALA A 1 252 ? -19.020 3.550 -5.362 1.00 83.31 252 ALA A CA 1
ATOM 1998 C C . ALA A 1 252 ? -18.743 4.716 -6.330 1.00 83.31 252 ALA A C 1
ATOM 2000 O O . ALA A 1 252 ? -19.384 4.830 -7.372 1.00 83.31 252 ALA A O 1
ATOM 2001 N N . GLU A 1 253 ? -17.813 5.606 -5.979 1.00 76.00 253 GLU A N 1
ATOM 2002 C CA . GLU A 1 253 ? -17.429 6.758 -6.802 1.00 76.00 253 GLU A CA 1
ATOM 2003 C C . GLU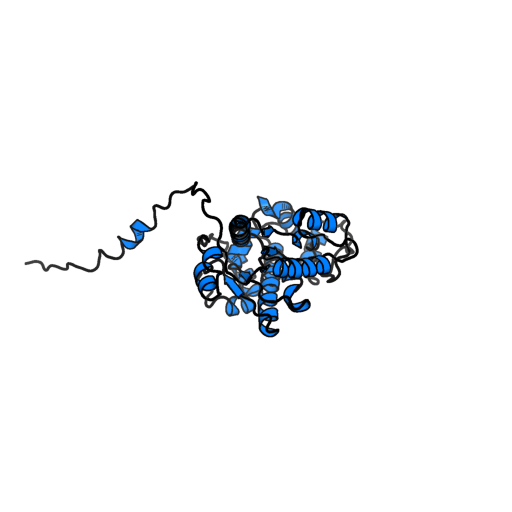 A 1 253 ? -16.106 6.561 -7.550 1.00 76.00 253 GLU A C 1
ATOM 2005 O O . GLU A 1 253 ? -15.634 7.501 -8.202 1.00 76.00 253 GLU A O 1
ATOM 2010 N N . MET A 1 254 ? -15.480 5.384 -7.443 1.00 78.75 254 MET A N 1
ATOM 2011 C CA . MET A 1 254 ? -14.291 5.099 -8.233 1.00 78.75 254 MET A CA 1
ATOM 2012 C C . MET A 1 254 ? -14.678 4.986 -9.700 1.00 78.75 254 MET A C 1
ATOM 2014 O O . MET A 1 254 ? -15.489 4.155 -10.095 1.00 78.75 254 MET A O 1
ATOM 2018 N N . ASN A 1 255 ? -14.091 5.867 -10.504 1.00 68.88 255 ASN A N 1
ATOM 2019 C CA . ASN A 1 255 ? -14.204 5.803 -11.948 1.00 68.88 255 ASN A CA 1
ATOM 2020 C C . ASN A 1 255 ? -12.947 5.108 -12.487 1.00 68.88 255 ASN A C 1
ATOM 2022 O O . ASN A 1 255 ? -11.873 5.731 -12.444 1.00 68.88 255 ASN A O 1
ATOM 2026 N N . PRO A 1 256 ? -13.037 3.851 -12.951 1.00 66.00 256 PRO A N 1
ATOM 2027 C CA . PRO A 1 256 ? -11.897 3.194 -13.563 1.00 66.00 256 PRO A CA 1
ATOM 2028 C C . PRO A 1 256 ? -11.486 4.022 -14.785 1.00 66.00 256 PRO A C 1
ATOM 2030 O O . PRO A 1 256 ? -12.297 4.369 -15.644 1.00 66.00 256 PRO A O 1
ATOM 2033 N N . SER A 1 257 ? -10.227 4.453 -14.817 1.00 57.19 257 SER A N 1
ATOM 2034 C CA . SER A 1 257 ? -9.697 5.192 -15.958 1.00 57.19 257 SER A CA 1
ATOM 2035 C C . SER A 1 257 ? -9.744 4.321 -17.207 1.00 57.19 257 SER A C 1
ATOM 2037 O O . SER A 1 257 ? -9.445 3.134 -17.153 1.00 57.19 257 SER A O 1
ATOM 2039 N N . THR A 1 258 ? -10.056 4.931 -18.345 1.00 52.91 258 THR A N 1
ATOM 2040 C CA . THR A 1 258 ? -9.895 4.307 -19.661 1.00 52.91 258 THR A CA 1
ATOM 2041 C C . THR A 1 258 ? -8.414 4.151 -20.007 1.00 52.91 258 THR A C 1
ATOM 2043 O O . THR A 1 258 ? -7.635 5.073 -19.748 1.00 52.91 258 THR A O 1
ATOM 2046 N N . ARG A 1 259 ? -8.066 3.015 -20.628 1.00 53.38 259 ARG A N 1
ATOM 2047 C CA . ARG A 1 259 ? -6.707 2.622 -21.037 1.00 53.38 259 ARG A CA 1
ATOM 2048 C C . ARG A 1 259 ? -5.931 3.772 -21.688 1.00 53.38 259 ARG A C 1
ATOM 2050 O O . ARG A 1 259 ? -6.388 4.304 -22.705 1.00 53.38 259 ARG A O 1
ATOM 2057 N N . PRO A 1 260 ? -4.748 4.134 -21.182 1.00 52.03 260 PRO A N 1
ATOM 2058 C CA . PRO A 1 260 ? -3.794 4.908 -21.951 1.00 52.03 260 PRO A CA 1
ATOM 2059 C C . PRO A 1 260 ? -3.118 4.001 -22.993 1.00 52.03 260 PRO A C 1
ATOM 2061 O O . PRO A 1 260 ? -2.828 2.835 -22.737 1.00 52.03 260 PRO A O 1
ATOM 2064 N N . THR A 1 261 ? -2.845 4.532 -24.182 1.00 51.66 261 THR A N 1
ATOM 2065 C CA . THR A 1 261 ? -1.970 3.880 -25.167 1.00 51.66 261 THR A CA 1
ATOM 2066 C C . THR A 1 261 ? -0.528 3.903 -24.665 1.00 51.66 261 THR A C 1
ATOM 2068 O O . THR A 1 261 ? -0.014 4.976 -24.355 1.00 51.66 261 THR A O 1
ATOM 2071 N N . TYR A 1 262 ? 0.113 2.734 -24.593 1.00 57.75 262 TYR A N 1
ATOM 2072 C CA . TYR A 1 262 ? 1.501 2.570 -24.151 1.00 57.75 262 TYR A CA 1
ATOM 2073 C C . TYR A 1 262 ? 2.372 1.970 -25.258 1.00 57.75 262 TYR A C 1
ATOM 2075 O O . TYR A 1 262 ? 1.867 1.268 -26.140 1.00 57.75 262 TYR A O 1
ATOM 2083 N N . GLU A 1 263 ? 3.676 2.237 -25.216 1.00 59.28 263 GLU A N 1
ATOM 2084 C CA . GLU A 1 263 ? 4.633 1.671 -26.166 1.00 59.28 263 GLU A CA 1
ATOM 2085 C C . GLU A 1 263 ? 4.745 0.148 -25.991 1.00 59.28 263 GLU A C 1
ATOM 2087 O O . GLU A 1 263 ? 4.855 -0.373 -24.878 1.00 59.28 263 GLU A O 1
ATOM 2092 N N . ARG A 1 264 ? 4.700 -0.594 -27.109 1.00 60.41 264 ARG A N 1
ATOM 2093 C CA . ARG A 1 264 ? 4.614 -2.067 -27.095 1.00 60.41 264 ARG A CA 1
ATOM 2094 C C . ARG A 1 264 ? 5.813 -2.746 -26.424 1.00 60.41 264 ARG A C 1
ATOM 2096 O O . ARG A 1 264 ? 5.613 -3.767 -25.776 1.00 60.41 264 ARG A O 1
ATOM 2103 N N . ALA A 1 265 ? 7.022 -2.201 -26.578 1.00 58.00 265 ALA A N 1
ATOM 2104 C CA . ALA A 1 265 ? 8.255 -2.816 -26.079 1.00 58.00 265 ALA A CA 1
ATOM 2105 C C . ALA A 1 265 ? 8.342 -2.788 -24.544 1.00 58.00 265 ALA A C 1
ATOM 2107 O O . ALA A 1 265 ? 8.562 -3.818 -23.914 1.00 58.00 265 ALA A O 1
ATOM 2108 N N . MET A 1 266 ? 8.045 -1.644 -23.926 1.00 66.62 266 MET A N 1
ATOM 2109 C CA . MET A 1 266 ? 8.011 -1.514 -22.466 1.00 66.62 266 MET A CA 1
ATOM 2110 C C . MET A 1 266 ? 6.911 -2.366 -21.823 1.00 66.62 266 MET A C 1
ATOM 2112 O O . MET A 1 266 ? 7.082 -2.925 -20.741 1.00 66.62 266 MET A O 1
ATOM 2116 N N . GLY A 1 267 ? 5.776 -2.499 -22.515 1.00 73.25 267 GLY A N 1
ATOM 2117 C CA . GLY A 1 267 ? 4.709 -3.400 -22.099 1.00 73.25 267 GLY A CA 1
ATOM 2118 C C . GLY A 1 267 ? 5.150 -4.866 -22.044 1.00 73.25 267 GLY A C 1
ATOM 2119 O O . GLY A 1 267 ? 4.640 -5.592 -21.198 1.00 73.25 267 GLY A O 1
ATOM 2120 N N . ALA A 1 268 ? 6.084 -5.301 -22.899 1.00 79.69 268 ALA A N 1
ATOM 2121 C CA . ALA A 1 268 ? 6.596 -6.672 -22.902 1.00 79.69 268 ALA A CA 1
ATOM 2122 C C . ALA A 1 268 ? 7.492 -6.950 -21.686 1.00 79.69 268 ALA A C 1
ATOM 2124 O O . ALA A 1 268 ? 7.226 -7.898 -20.952 1.00 79.69 268 ALA A O 1
ATOM 2125 N N . ARG A 1 269 ? 8.461 -6.070 -21.397 1.00 82.44 269 ARG A N 1
ATOM 2126 C CA . ARG A 1 269 ? 9.326 -6.213 -20.214 1.00 82.44 269 ARG A CA 1
ATOM 2127 C C . ARG A 1 269 ? 8.527 -6.200 -18.911 1.00 82.44 269 ARG A C 1
ATOM 2129 O O . ARG A 1 269 ? 8.718 -7.059 -18.057 1.00 82.44 269 ARG A O 1
ATOM 2136 N N . LEU A 1 270 ? 7.580 -5.266 -18.771 1.00 84.94 270 LEU A N 1
ATOM 2137 C CA . LEU A 1 270 ? 6.734 -5.225 -17.578 1.00 84.94 270 LEU A CA 1
ATOM 2138 C C . LEU A 1 270 ? 5.892 -6.498 -17.436 1.00 84.94 270 LEU A C 1
ATOM 2140 O O . LEU A 1 270 ? 5.736 -6.983 -16.321 1.00 84.94 270 LEU A O 1
ATOM 2144 N N . ARG A 1 271 ? 5.362 -7.035 -18.546 1.00 86.00 271 ARG A N 1
ATOM 2145 C CA . ARG A 1 271 ? 4.606 -8.298 -18.548 1.00 86.00 271 ARG A CA 1
ATOM 2146 C C . ARG A 1 271 ? 5.433 -9.442 -17.991 1.00 86.00 271 ARG A C 1
ATOM 2148 O O . ARG A 1 271 ? 4.932 -10.144 -17.127 1.00 86.00 271 ARG A O 1
ATOM 2155 N N . GLU A 1 272 ? 6.671 -9.592 -18.449 1.00 85.12 272 GLU A N 1
ATOM 2156 C CA . GLU A 1 272 ? 7.580 -10.632 -17.960 1.00 85.12 272 GLU A CA 1
ATOM 2157 C C . GLU A 1 272 ? 7.823 -10.508 -16.455 1.00 85.12 272 GLU A C 1
ATOM 2159 O O . GLU A 1 272 ? 7.706 -11.490 -15.732 1.00 85.12 272 GLU A O 1
ATOM 2164 N N . LEU A 1 273 ? 8.101 -9.294 -15.972 1.00 84.38 273 LEU A N 1
ATOM 2165 C CA . LEU A 1 273 ? 8.405 -9.061 -14.560 1.00 84.38 273 LEU A CA 1
ATOM 2166 C C . LEU A 1 273 ? 7.246 -9.403 -13.628 1.00 84.38 273 LEU A C 1
ATOM 2168 O O . LEU A 1 273 ? 7.476 -9.874 -12.519 1.00 84.38 273 LEU A O 1
ATOM 2172 N N . VAL A 1 274 ? 6.011 -9.112 -14.037 1.00 88.00 274 VAL A N 1
ATOM 2173 C CA . VAL A 1 274 ? 4.838 -9.207 -13.154 1.00 88.00 274 VAL A CA 1
ATOM 2174 C C . VAL A 1 274 ? 3.931 -10.393 -13.468 1.00 88.00 274 VAL A C 1
ATOM 2176 O O . VAL A 1 274 ? 2.902 -10.527 -12.812 1.00 88.00 274 VAL A O 1
ATOM 2179 N N . ALA A 1 275 ? 4.284 -11.237 -14.445 1.00 87.81 275 ALA A N 1
ATOM 2180 C CA . ALA A 1 275 ? 3.437 -12.310 -14.976 1.00 87.81 275 ALA A CA 1
ATOM 2181 C C . ALA A 1 275 ? 2.831 -13.190 -13.877 1.00 87.81 275 ALA A C 1
ATOM 2183 O O . ALA A 1 275 ? 1.610 -13.276 -13.769 1.00 87.81 275 ALA A O 1
ATOM 2184 N N . ASP A 1 276 ? 3.672 -13.753 -13.008 1.00 87.31 276 ASP A N 1
ATOM 2185 C CA . ASP A 1 276 ? 3.239 -14.703 -11.980 1.00 87.31 276 ASP A CA 1
ATOM 2186 C C . ASP A 1 276 ? 2.183 -14.114 -11.042 1.00 87.31 276 ASP A C 1
ATOM 2188 O O . ASP A 1 276 ? 1.211 -14.771 -10.681 1.00 87.31 276 ASP A O 1
ATOM 2192 N N . ASN A 1 277 ? 2.359 -12.860 -10.636 1.00 90.69 277 ASN A N 1
ATOM 2193 C CA . ASN A 1 277 ? 1.429 -12.181 -9.741 1.00 90.69 277 ASN A CA 1
ATOM 2194 C C . ASN A 1 277 ? 0.232 -11.591 -10.478 1.00 90.69 277 ASN A C 1
ATOM 2196 O O . ASN A 1 277 ? -0.869 -11.531 -9.927 1.00 90.69 277 ASN A O 1
ATOM 2200 N N . TYR A 1 278 ? 0.423 -11.184 -11.728 1.00 89.88 278 TYR A N 1
ATOM 2201 C CA . TYR A 1 278 ? -0.655 -10.741 -12.589 1.00 89.88 278 TYR A CA 1
ATOM 2202 C C . TYR A 1 278 ? -1.660 -11.859 -12.822 1.00 89.88 278 TYR A C 1
ATOM 2204 O O . TYR A 1 278 ? -2.840 -11.657 -12.553 1.00 89.88 278 TYR A O 1
ATOM 2212 N N . ASP A 1 279 ? -1.199 -13.036 -13.238 1.00 88.31 279 ASP A N 1
ATOM 2213 C CA . ASP A 1 279 ? -2.060 -14.164 -13.593 1.00 88.31 279 ASP A CA 1
ATOM 2214 C C . ASP A 1 279 ? -2.842 -14.697 -12.378 1.00 88.31 279 ASP A C 1
ATOM 2216 O O . ASP A 1 279 ? -3.964 -15.185 -12.522 1.00 88.31 279 ASP A O 1
ATOM 2220 N N . LYS A 1 280 ? -2.308 -14.534 -11.157 1.00 90.00 280 LYS A N 1
ATOM 2221 C CA . LYS A 1 280 ? -3.044 -14.830 -9.915 1.00 90.00 280 LYS A CA 1
ATOM 2222 C C . LYS A 1 280 ? -4.179 -13.832 -9.635 1.00 90.00 280 LYS A C 1
ATOM 2224 O O . LYS A 1 280 ? -5.190 -14.216 -9.052 1.00 90.00 280 LYS A O 1
ATOM 2229 N N . LEU A 1 281 ? -4.017 -12.551 -9.989 1.00 87.56 281 LEU A N 1
ATOM 2230 C CA . LEU A 1 281 ? -4.980 -11.478 -9.676 1.00 87.56 281 LEU A CA 1
ATOM 2231 C C . LEU A 1 281 ? -5.971 -11.176 -10.809 1.00 87.56 281 LEU A C 1
ATOM 2233 O O . LEU A 1 281 ? -7.103 -10.736 -10.563 1.00 87.56 281 LEU A O 1
ATOM 2237 N N . TYR A 1 282 ? -5.534 -11.348 -12.052 1.00 82.12 282 TYR A N 1
ATOM 2238 C CA . TYR A 1 282 ? -6.251 -10.978 -13.261 1.00 82.12 282 TYR A CA 1
ATOM 2239 C C . TYR A 1 282 ? -6.401 -12.209 -14.152 1.00 82.12 282 TYR A C 1
ATOM 2241 O O . TYR A 1 282 ? -5.409 -12.771 -14.603 1.00 82.12 282 TYR A O 1
ATOM 2249 N N . PRO A 1 283 ? -7.637 -12.613 -14.483 1.00 65.56 283 PRO A N 1
ATOM 2250 C CA . PRO A 1 283 ? -7.853 -13.813 -15.279 1.00 65.56 283 PRO A CA 1
ATOM 2251 C C . PRO A 1 283 ? -7.358 -13.689 -16.731 1.00 65.56 283 PRO A C 1
ATOM 2253 O O . PRO A 1 283 ? -7.207 -14.721 -17.382 1.00 65.56 283 PRO A O 1
ATOM 2256 N N . ARG A 1 284 ? -7.144 -12.468 -17.265 1.00 60.16 284 ARG A N 1
ATOM 2257 C CA . ARG A 1 284 ? -6.556 -12.198 -18.598 1.00 60.16 284 ARG A CA 1
ATOM 2258 C C . ARG A 1 284 ? -5.903 -10.814 -18.673 1.00 60.16 284 ARG A C 1
ATOM 2260 O O . ARG A 1 284 ? -6.445 -9.861 -18.124 1.00 60.16 284 ARG A O 1
ATOM 2267 N N . TRP A 1 285 ? -4.848 -10.708 -19.490 1.00 60.06 285 TRP A N 1
ATOM 2268 C CA . TRP A 1 285 ? -4.131 -9.471 -19.863 1.00 60.06 285 TRP A CA 1
ATOM 2269 C C . TRP A 1 285 ? -4.937 -8.456 -20.687 1.00 60.06 285 TRP A C 1
ATOM 2271 O O . TRP A 1 285 ? -4.437 -7.378 -21.008 1.00 60.06 285 TRP A O 1
ATOM 2281 N N . ASP A 1 286 ? -6.165 -8.801 -21.072 1.00 55.06 286 ASP A N 1
ATOM 2282 C CA . ASP A 1 286 ? -6.946 -8.064 -22.068 1.00 55.06 286 ASP A CA 1
ATOM 2283 C C . ASP A 1 286 ? -7.743 -6.879 -21.494 1.00 55.06 286 ASP A C 1
ATOM 2285 O O . ASP A 1 286 ? -8.680 -6.414 -22.152 1.00 55.06 286 ASP A O 1
ATOM 2289 N N . ILE A 1 287 ? -7.396 -6.372 -20.303 1.00 45.94 287 ILE A N 1
ATOM 2290 C CA . ILE A 1 287 ? -8.082 -5.246 -19.629 1.00 45.94 287 ILE A CA 1
ATOM 2291 C C . ILE A 1 287 ? -7.412 -3.901 -19.884 1.00 45.94 287 ILE A C 1
ATOM 2293 O O . ILE A 1 287 ? -6.208 -3.830 -20.194 1.00 45.94 287 ILE A O 1
#

Radius of gyration: 21.81 Å; chains: 1; bounding box: 76×38×74 Å

pLDDT: mean 71.99, std 20.77, range [28.2, 97.81]

Secondary structure (DSSP, 8-state):
------SSSSSHHHHTTSSS-PPSS-----S------S--EEE--SHHHHHHHHHHHGGGT-EEE-GGGGGPPSS---SS-HHHHHHHHH-TTS-GGG-----S-----HHHHHHHHHHTTTTS---TTS-HHHHHHHHHHHHHHTT-EEEESSGGGGTHHHHTT--SEEEEE--HHHHHHHHS-HHHHHHHHHHTTSTTSHHHHHHHHHHHHHHHHHHHHHHHTT---EEEEGGGHHHHHHTSTTTHHHHTT--PPP-----HHHHHHHHHHHHHHHHHH-S-S--

Sequence (287 aa):
MRPQLSGIRRSALSAQRHLLRLPKVGRRLSRPLVDRSPYRIYAARGGTGSSQTARVLRRSGRAFVRPDVAWMPPYADPAGSLLAANLAELHPAAEPSEVLMPSTDYDVTVSNYDVFSERCHGRYAADPQRTIEQNLVGLCDWVRANDHFVVLNNSSIQSLFSRNDIRSVVFLVRHPIDSLISWAKPERHGDTLELLGGQSSEAAVDYWGLRWNQHVDEYFRCVEADLQPVLVRYEFAYEDATHAPGLAPVFAEMNPSTRPTYERAMGARLRELVADNYDKLYPRWDI

Foldseek 3Di:
DDDDDDDDPPPPVVVVVVVPDDDPDDDPPPDQPPFPFLAAAEEAADFDQLVLLQVNQCSNVFEQEALCVLVDDPDQDAPDDCLLVVLCVVPVPDDPPPNDHPDPFDDDDVVSQVSSCVSCDPQQDADNVDTSLVSVLVVLVSCSVPVGHYYHNQCLLSLSCLVNLRAAYEYEAEDQVVVLVRCLDCVRQVVVQVSQVHSQHPSSLLVSLSSSQSSLVSQVSCVVVVSHYQYAYLQCNLVSQVVGPRRNSSCVPRDRDDDDDDDPVSVVSSCVSNVVSCVVVPVDPPD